Protein AF-A0A8S1N6U1-F1 (afdb_monomer_lite)

InterPro domains:
  IPR018997 PUB domain [PF09409] (113-186)

Organism: Paramecium primaurelia (NCBI:txid5886)

Radius of gyration: 33.46 Å; chains: 1; bounding box: 123×48×66 Å

Structure (mmCIF, N/CA/C/O backbone):
data_AF-A0A8S1N6U1-F1
#
_entry.id   AF-A0A8S1N6U1-F1
#
loop_
_atom_site.group_PDB
_atom_site.id
_atom_site.type_symbol
_atom_site.label_atom_id
_atom_site.label_alt_id
_atom_site.label_comp_id
_atom_site.label_asym_id
_atom_site.label_entity_id
_atom_site.label_seq_id
_atom_site.pdbx_PDB_ins_code
_atom_site.Cartn_x
_atom_site.Cartn_y
_atom_site.Cartn_z
_atom_site.occupancy
_atom_site.B_iso_or_equiv
_atom_site.auth_seq_id
_atom_site.auth_comp_id
_atom_site.auth_asym_id
_atom_site.auth_atom_id
_atom_site.pdbx_PDB_model_num
ATOM 1 N N . MET A 1 1 ? 17.427 30.366 -8.411 1.00 27.38 1 MET A N 1
ATOM 2 C CA . MET A 1 1 ? 17.718 28.925 -8.567 1.00 27.38 1 MET A CA 1
ATOM 3 C C . MET A 1 1 ? 16.537 28.324 -9.314 1.00 27.38 1 MET A C 1
ATOM 5 O O . MET A 1 1 ? 15.525 28.009 -8.702 1.00 27.38 1 MET A O 1
ATOM 9 N N . GLU A 1 2 ? 16.595 28.314 -10.645 1.00 21.33 2 GLU A N 1
ATOM 10 C CA . GLU A 1 2 ? 15.553 27.698 -11.471 1.00 21.33 2 GLU A CA 1
ATOM 11 C C . GLU A 1 2 ? 15.773 26.188 -11.477 1.00 21.33 2 GLU A C 1
ATOM 13 O O . GLU A 1 2 ? 16.762 25.687 -12.010 1.00 21.33 2 GLU A O 1
ATOM 18 N N . ILE A 1 3 ? 14.867 25.456 -10.834 1.00 22.84 3 ILE A N 1
ATOM 19 C CA . ILE A 1 3 ? 14.840 24.000 -10.913 1.00 22.84 3 ILE A CA 1
ATOM 20 C C . ILE A 1 3 ? 14.222 23.655 -12.271 1.00 22.84 3 ILE A C 1
ATOM 22 O O . ILE A 1 3 ? 13.004 23.709 -12.439 1.00 22.84 3 ILE A O 1
ATOM 26 N N . LEU A 1 4 ? 15.068 23.322 -13.248 1.00 22.62 4 LEU A N 1
ATOM 27 C CA . LEU A 1 4 ? 14.654 22.737 -14.523 1.00 22.62 4 LEU A CA 1
ATOM 28 C C . LEU A 1 4 ? 14.046 21.355 -14.255 1.00 22.62 4 LEU A C 1
ATOM 30 O O . LEU A 1 4 ? 14.735 20.339 -14.169 1.00 22.62 4 LEU A O 1
ATOM 34 N N . THR A 1 5 ? 12.731 21.316 -14.083 1.00 29.20 5 THR A N 1
ATOM 35 C CA . THR A 1 5 ? 11.963 20.077 -14.026 1.00 29.20 5 THR A CA 1
ATOM 36 C C . THR A 1 5 ? 11.772 19.568 -15.454 1.00 29.20 5 THR A C 1
ATOM 38 O O . THR A 1 5 ? 10.990 20.103 -16.238 1.00 29.20 5 THR A O 1
ATOM 41 N N . ASN A 1 6 ? 12.523 18.524 -15.817 1.00 30.61 6 ASN A N 1
ATOM 42 C CA . ASN A 1 6 ? 12.311 17.763 -17.051 1.00 30.61 6 ASN A CA 1
ATOM 43 C C . ASN A 1 6 ? 10.948 17.051 -16.978 1.00 30.61 6 ASN A C 1
ATOM 45 O O . ASN A 1 6 ? 10.849 15.910 -16.523 1.00 30.61 6 ASN A O 1
ATOM 49 N N . HIS A 1 7 ? 9.884 17.742 -17.383 1.00 39.56 7 HIS A N 1
ATOM 50 C CA . HIS A 1 7 ? 8.548 17.169 -17.493 1.00 39.56 7 HIS A CA 1
ATOM 51 C C . HIS A 1 7 ? 8.409 16.375 -18.802 1.00 39.56 7 HIS A C 1
ATOM 53 O O . HIS A 1 7 ? 8.876 16.837 -19.844 1.00 39.56 7 HIS A O 1
ATOM 59 N N . PRO A 1 8 ? 7.770 15.189 -18.785 1.00 40.25 8 PRO A N 1
ATOM 60 C CA . PRO A 1 8 ? 7.506 14.434 -20.003 1.00 40.25 8 PRO A CA 1
ATOM 61 C C . PRO A 1 8 ? 6.577 15.239 -20.920 1.00 40.25 8 PRO A C 1
ATOM 63 O O . PRO A 1 8 ? 5.430 15.517 -20.573 1.00 40.25 8 PRO A O 1
ATOM 66 N N . GLU A 1 9 ? 7.073 15.625 -22.096 1.00 44.34 9 GLU A N 1
ATOM 67 C CA . GLU A 1 9 ? 6.246 16.242 -23.131 1.00 44.34 9 GLU A CA 1
ATOM 68 C C . GLU A 1 9 ? 5.360 15.178 -23.787 1.00 44.34 9 GLU A C 1
ATOM 70 O O . GLU A 1 9 ? 5.855 14.279 -24.466 1.00 44.34 9 GLU A O 1
ATOM 75 N N . ILE A 1 10 ? 4.039 15.298 -23.634 1.00 44.81 10 ILE A N 1
ATOM 76 C CA . ILE A 1 10 ? 3.084 14.498 -24.407 1.00 44.81 10 ILE A CA 1
ATOM 77 C C . ILE A 1 10 ? 2.694 15.303 -25.645 1.00 44.81 10 ILE A C 1
ATOM 79 O O . ILE A 1 10 ? 2.087 16.371 -25.549 1.00 44.81 10 ILE A O 1
ATOM 83 N N . LYS A 1 11 ? 3.052 14.782 -26.820 1.00 49.03 11 LYS A N 1
ATOM 84 C CA . LYS A 1 11 ? 2.661 15.334 -28.120 1.00 49.03 11 LYS A CA 1
ATOM 85 C C . LYS A 1 11 ? 1.452 14.564 -28.632 1.00 49.03 11 LYS A C 1
ATOM 87 O O . LYS A 1 11 ? 1.582 13.413 -29.039 1.00 49.03 11 LYS A O 1
ATOM 92 N N . VAL A 1 12 ? 0.277 15.191 -28.609 1.00 49.75 12 VAL A N 1
ATOM 93 C CA . VAL A 1 12 ? -0.938 14.604 -29.189 1.00 49.75 12 VAL A CA 1
ATOM 94 C C . VAL A 1 12 ? -1.102 15.139 -30.606 1.00 49.75 12 VAL A C 1
ATOM 96 O O . VAL A 1 12 ? -1.246 16.346 -30.807 1.00 49.75 12 VAL A O 1
ATOM 99 N N . TYR A 1 13 ? -1.064 14.235 -31.582 1.00 51.34 13 TYR A N 1
ATOM 100 C CA . TYR A 1 13 ? -1.330 14.545 -32.982 1.00 51.34 13 TYR A CA 1
ATOM 101 C C . TYR A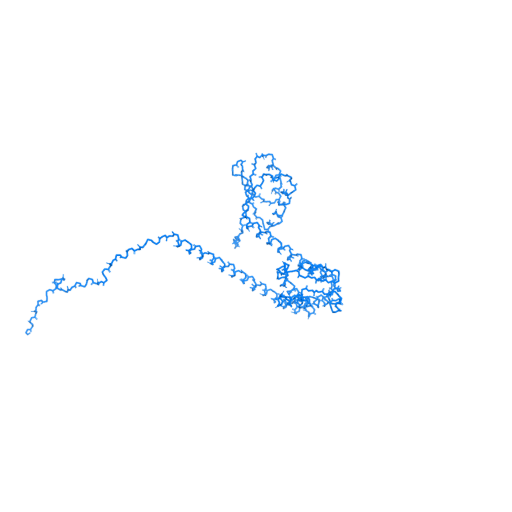 1 13 ? -2.792 14.273 -33.277 1.00 51.34 13 TYR A C 1
ATOM 103 O O . TYR A 1 13 ? -3.276 13.155 -33.108 1.00 51.34 13 TYR A O 1
ATOM 111 N N . LEU A 1 14 ? -3.481 15.303 -33.737 1.00 50.34 14 LEU A N 1
ATOM 112 C CA . LEU A 1 14 ? -4.863 15.212 -34.135 1.00 50.34 14 LEU A CA 1
ATOM 113 C C . LEU A 1 14 ? -4.985 15.488 -35.633 1.00 50.34 14 LEU A C 1
ATOM 115 O O . LEU A 1 14 ? -4.515 16.517 -36.121 1.00 50.34 14 LEU A O 1
ATOM 119 N N . TYR A 1 15 ? -5.621 14.570 -36.354 1.00 46.12 15 TYR A N 1
ATOM 120 C CA . TYR A 1 15 ? -5.935 14.738 -37.768 1.00 46.12 15 TYR A CA 1
ATOM 121 C C . TYR A 1 15 ? -7.370 15.222 -37.900 1.00 46.12 15 TYR A C 1
ATOM 123 O O . TYR A 1 15 ? -8.256 14.681 -37.249 1.00 46.12 15 TYR A O 1
ATOM 131 N N . ASN A 1 16 ? -7.608 16.255 -38.703 1.00 51.06 16 ASN A N 1
ATOM 132 C CA . ASN A 1 16 ? -8.961 16.739 -38.948 1.00 51.06 16 ASN A CA 1
ATOM 133 C C . ASN A 1 16 ? -9.136 17.089 -40.429 1.00 51.06 16 ASN A C 1
ATOM 135 O O . ASN A 1 16 ? -8.297 17.780 -41.005 1.00 51.06 16 ASN A O 1
ATOM 139 N N . SER A 1 17 ? -10.221 16.609 -41.036 1.00 45.62 17 SER A N 1
ATOM 140 C CA . SER A 1 17 ? -10.592 16.874 -42.428 1.00 45.62 17 SER A CA 1
ATOM 141 C C . SER A 1 17 ? -11.496 18.106 -42.597 1.00 45.62 17 SER A C 1
ATOM 143 O O . SER A 1 17 ? -11.668 18.560 -43.729 1.00 45.62 17 SER A O 1
ATOM 145 N N . HIS A 1 18 ? -12.047 18.699 -41.520 1.00 54.00 18 HIS A N 1
ATOM 146 C CA . HIS A 1 18 ? -13.012 19.810 -41.614 1.00 54.00 18 HIS A CA 1
ATOM 147 C C . HIS A 1 18 ? -12.779 20.972 -40.619 1.00 54.00 18 HIS A C 1
ATOM 149 O O . HIS A 1 18 ? -12.694 20.791 -39.402 1.00 54.00 18 HIS A O 1
ATOM 155 N N . SER A 1 19 ? -12.738 22.207 -41.147 1.00 53.00 19 SER A N 1
ATOM 156 C CA . SER A 1 19 ? -12.287 23.423 -40.438 1.00 53.00 19 SER A CA 1
ATOM 157 C C . SER A 1 19 ? -13.243 23.959 -39.360 1.00 53.00 19 SER A C 1
ATOM 159 O O . SER A 1 19 ? -12.781 24.561 -38.390 1.00 53.00 19 SER A O 1
ATO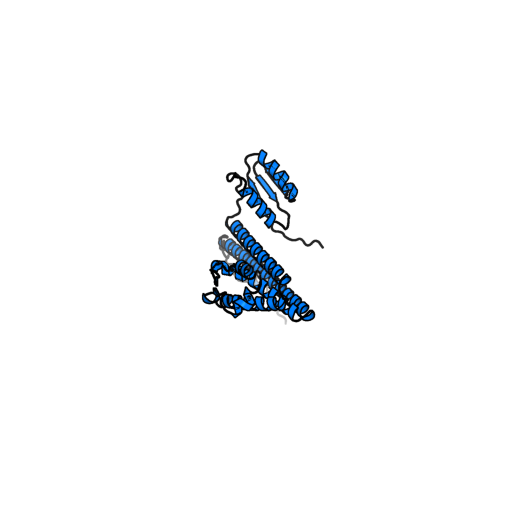M 161 N N . LYS A 1 20 ? -14.559 23.705 -39.458 1.00 55.97 20 LYS A N 1
ATOM 162 C CA . LYS A 1 20 ? -15.562 24.209 -38.492 1.00 55.97 20 LYS A CA 1
ATOM 163 C C . LYS A 1 20 ? -15.381 23.663 -37.067 1.00 55.97 20 LYS A C 1
ATOM 165 O O . LYS A 1 20 ? -15.770 24.321 -36.109 1.00 55.97 20 LYS A O 1
ATOM 170 N N . HIS A 1 21 ? -14.742 22.506 -36.896 1.00 54.44 21 HIS A N 1
ATOM 171 C CA . HIS A 1 21 ? -14.519 21.903 -35.574 1.00 54.44 21 HIS A CA 1
ATOM 172 C C . HIS A 1 21 ? -13.346 22.524 -34.794 1.00 54.44 21 HIS A C 1
ATOM 174 O O . HIS A 1 21 ? -13.257 22.352 -33.579 1.00 54.44 21 HIS A O 1
ATOM 180 N N . ILE A 1 22 ? -12.471 23.285 -35.462 1.00 55.25 22 ILE A N 1
ATOM 181 C CA . ILE A 1 22 ? -11.283 23.898 -34.847 1.00 55.25 22 ILE A CA 1
ATOM 182 C C . ILE A 1 22 ? -11.671 25.070 -33.927 1.00 55.25 22 ILE A C 1
ATOM 184 O O . ILE A 1 22 ? -11.061 25.253 -32.874 1.00 55.25 22 ILE A O 1
ATOM 188 N N . GLN A 1 23 ? -12.723 25.824 -34.264 1.00 55.94 23 GLN A N 1
ATOM 189 C CA . GLN A 1 23 ? -13.171 26.975 -33.467 1.00 55.94 23 GLN A CA 1
ATOM 190 C C . GLN A 1 23 ? -13.754 26.566 -32.103 1.00 55.94 23 GLN A C 1
ATOM 192 O O . GLN A 1 23 ? -13.430 27.186 -31.092 1.00 55.94 23 GLN A O 1
ATOM 197 N N . ASN A 1 24 ? -14.524 25.473 -32.037 1.00 55.47 24 ASN A N 1
ATOM 198 C CA . ASN A 1 24 ? -15.059 24.965 -30.766 1.00 55.47 24 ASN A CA 1
ATOM 199 C C . ASN A 1 24 ? -13.955 24.432 -29.837 1.00 55.47 24 ASN A C 1
ATOM 201 O O . ASN A 1 24 ? -14.035 24.606 -28.623 1.00 55.47 24 ASN A O 1
ATOM 205 N N . LEU A 1 25 ? -12.900 23.833 -30.401 1.00 54.31 25 LEU A N 1
ATOM 206 C CA . LEU A 1 25 ? -11.720 23.414 -29.640 1.00 54.31 25 LEU A CA 1
ATOM 207 C C . LEU A 1 25 ? -10.919 24.613 -29.120 1.00 54.31 25 LEU A C 1
ATOM 209 O O . LEU A 1 25 ? -10.461 24.570 -27.984 1.00 54.31 25 LEU A O 1
ATOM 213 N N . SER A 1 26 ? -10.795 25.692 -29.898 1.00 56.78 26 SER A N 1
ATOM 214 C CA . SER A 1 26 ? -10.093 26.918 -29.485 1.00 56.78 26 SER A CA 1
ATOM 215 C C . SER A 1 26 ? -10.689 27.538 -28.215 1.00 56.78 26 SER A C 1
ATOM 217 O O . SER A 1 26 ? -9.946 27.883 -27.297 1.00 56.78 26 SER A O 1
ATOM 219 N N . ASN A 1 27 ? -12.021 27.623 -28.127 1.00 54.78 27 ASN A N 1
ATOM 220 C CA . ASN A 1 27 ? -12.708 28.171 -26.949 1.00 54.78 27 ASN A CA 1
ATOM 221 C C . ASN A 1 27 ? -12.504 27.301 -25.703 1.00 54.78 27 ASN A C 1
ATOM 223 O O . ASN A 1 27 ? -12.363 27.814 -24.597 1.00 54.78 27 ASN A O 1
ATOM 227 N N . LEU A 1 28 ? -12.444 25.980 -25.881 1.00 53.16 28 LEU A N 1
ATOM 228 C CA . LEU A 1 28 ? -12.188 25.053 -24.783 1.00 53.16 28 LEU A CA 1
ATOM 229 C C . LEU A 1 28 ? -10.723 25.118 -24.324 1.00 53.16 28 LEU A C 1
ATOM 231 O O . LEU A 1 28 ? -10.442 25.116 -23.134 1.00 53.16 28 LEU A O 1
ATOM 235 N N . VAL A 1 29 ? -9.790 25.227 -25.272 1.00 56.19 29 VAL A N 1
ATOM 236 C CA . VAL A 1 29 ? -8.335 25.273 -25.056 1.00 56.19 29 VAL A CA 1
ATOM 237 C C . VAL A 1 29 ? -7.892 26.540 -24.322 1.00 56.19 29 VAL A C 1
ATOM 239 O O . VAL A 1 29 ? -6.978 26.462 -23.493 1.00 56.19 29 VAL A O 1
ATOM 242 N N . GLN A 1 30 ? -8.550 27.681 -24.553 1.00 57.84 30 GLN A N 1
ATOM 243 C CA . GLN A 1 30 ? -8.248 28.926 -23.834 1.00 57.84 30 GLN A CA 1
ATOM 244 C C . GLN A 1 30 ? -8.397 28.789 -22.311 1.00 57.84 30 GLN A C 1
ATOM 246 O O . GLN A 1 30 ? -7.610 29.384 -21.576 1.00 57.84 30 GLN A O 1
ATOM 251 N N . ASN A 1 31 ? -9.302 27.930 -21.833 1.00 52.38 31 ASN A N 1
ATOM 252 C CA . ASN A 1 31 ? -9.495 27.703 -20.400 1.00 52.38 31 ASN A CA 1
ATOM 253 C C . ASN A 1 31 ? -8.371 26.873 -19.748 1.00 52.38 31 ASN A C 1
ATOM 255 O O . ASN A 1 31 ? -8.194 26.947 -18.536 1.00 52.38 31 ASN A O 1
ATOM 259 N N . TYR A 1 32 ? -7.574 26.128 -20.527 1.00 54.84 32 TYR A N 1
ATOM 260 C CA . TYR A 1 32 ? -6.607 25.145 -20.002 1.00 54.84 32 TYR A CA 1
ATOM 261 C C . TYR A 1 32 ? -5.132 25.453 -20.325 1.00 54.84 32 TYR A C 1
ATOM 263 O O . TYR A 1 32 ? -4.265 24.598 -20.147 1.00 54.84 32 TYR A O 1
ATOM 271 N N . LYS A 1 33 ? -4.799 26.667 -20.800 1.00 58.56 33 LYS A N 1
ATOM 272 C CA . LYS A 1 33 ? -3.423 27.060 -21.209 1.00 58.56 33 LYS A CA 1
ATOM 273 C C . LYS A 1 33 ? -2.763 26.073 -22.190 1.00 58.56 33 LYS A C 1
ATOM 275 O O . LYS A 1 33 ? -1.542 25.895 -22.200 1.00 58.56 33 LYS A O 1
ATOM 280 N N . ILE A 1 34 ? -3.564 25.421 -23.023 1.00 57.25 34 ILE A N 1
ATOM 281 C CA . ILE A 1 34 ? -3.084 24.455 -24.006 1.00 57.25 34 ILE A CA 1
ATOM 282 C C . ILE A 1 34 ? -2.519 25.226 -25.208 1.00 57.25 34 ILE A C 1
ATOM 284 O O . ILE A 1 34 ? -3.180 26.110 -25.750 1.00 57.25 34 ILE A O 1
ATOM 288 N N . LYS A 1 35 ? -1.293 24.910 -25.650 1.00 56.91 35 LYS A N 1
ATOM 289 C CA . LYS A 1 35 ? -0.745 25.486 -26.889 1.00 56.91 35 LYS A CA 1
ATOM 290 C C . LYS A 1 35 ? -1.090 24.579 -28.062 1.00 56.91 35 LYS A C 1
ATOM 292 O O . LYS A 1 35 ? -0.653 23.431 -28.110 1.00 56.91 35 LYS A O 1
ATOM 297 N N . ILE A 1 36 ? -1.860 25.106 -29.010 1.00 56.88 36 ILE A N 1
ATOM 298 C CA . ILE A 1 36 ? -2.136 24.440 -30.280 1.00 56.88 36 ILE A CA 1
ATOM 299 C C . ILE A 1 36 ? -1.110 24.911 -31.309 1.00 56.88 36 ILE A C 1
ATOM 301 O O . ILE A 1 36 ? -1.009 26.105 -31.583 1.00 56.88 36 ILE A O 1
ATOM 305 N N . PHE A 1 37 ? -0.382 23.975 -31.910 1.00 56.38 37 PHE A N 1
ATOM 306 C CA . PHE A 1 37 ? 0.456 24.235 -33.074 1.00 56.38 37 PHE A CA 1
ATOM 307 C C . PHE A 1 37 ? -0.199 23.591 -34.293 1.00 56.38 37 PHE A C 1
ATOM 309 O O . PHE A 1 37 ? -0.391 22.378 -34.345 1.00 56.38 37 PHE A O 1
ATOM 316 N N . SER A 1 38 ? -0.564 24.408 -35.276 1.00 50.78 38 SER A N 1
ATOM 317 C CA . SER A 1 38 ? -1.023 23.921 -36.576 1.00 50.78 38 SER A CA 1
ATOM 318 C C . SER A 1 38 ? 0.199 23.703 -37.465 1.00 50.78 38 SER A C 1
ATOM 320 O O . SER A 1 38 ? 0.930 24.651 -37.744 1.00 50.78 38 SER A O 1
ATOM 322 N N . GLN A 1 39 ? 0.446 22.461 -37.883 1.00 47.94 39 GLN A N 1
ATOM 323 C CA . GLN A 1 39 ? 1.460 22.141 -38.890 1.00 47.94 39 GLN A CA 1
ATOM 324 C C . GLN A 1 39 ? 0.729 21.611 -40.124 1.00 47.94 39 GLN A C 1
ATOM 326 O O . GLN A 1 39 ? 0.512 20.410 -40.264 1.00 47.94 39 GLN A O 1
ATOM 331 N N . ASN A 1 40 ? 0.342 22.536 -41.007 1.00 49.00 40 ASN A N 1
ATOM 332 C CA . ASN A 1 40 ? -0.473 22.322 -42.209 1.00 49.00 40 ASN A CA 1
ATOM 333 C C . ASN A 1 40 ? -1.933 21.930 -41.910 1.00 49.00 40 ASN A C 1
ATOM 335 O O . ASN A 1 40 ? -2.232 21.351 -40.870 1.00 49.00 40 ASN A O 1
ATOM 339 N N . HIS A 1 41 ? -2.850 22.246 -42.839 1.00 51.66 41 HIS A N 1
ATOM 340 C CA . HIS A 1 41 ? -4.323 22.155 -42.717 1.00 51.66 41 HIS A CA 1
ATOM 341 C C . HIS A 1 41 ? -4.915 20.802 -42.257 1.00 51.66 41 HIS A C 1
ATOM 343 O O . HIS A 1 41 ? -6.131 20.678 -42.161 1.00 51.66 41 HIS A O 1
ATOM 349 N N . GLN A 1 42 ? -4.092 19.798 -41.963 1.00 53.22 42 GLN A N 1
ATOM 350 C CA . GLN A 1 42 ? -4.501 18.445 -41.600 1.00 53.22 42 GLN A CA 1
ATOM 351 C C . GLN A 1 42 ? -3.948 17.953 -40.255 1.00 53.22 42 GLN A C 1
ATOM 353 O O . GLN A 1 42 ? -4.359 16.878 -39.824 1.00 53.22 42 GLN A O 1
ATOM 358 N N . ARG A 1 43 ? -3.039 18.678 -39.579 1.00 50.22 43 ARG A N 1
ATOM 359 C CA . ARG A 1 43 ? -2.461 18.238 -38.295 1.00 50.22 43 ARG A CA 1
ATOM 360 C C . ARG A 1 43 ? -2.491 19.337 -37.241 1.00 50.22 43 ARG A C 1
ATOM 362 O O . ARG A 1 43 ? -1.840 20.373 -37.369 1.00 50.22 43 ARG A O 1
ATOM 369 N N . ILE A 1 44 ? -3.203 19.057 -36.157 1.00 57.88 44 ILE A N 1
ATOM 370 C CA . ILE A 1 44 ? -3.233 19.872 -34.948 1.00 57.88 44 ILE A CA 1
ATOM 371 C C . ILE A 1 44 ? -2.351 19.169 -33.917 1.00 57.88 44 ILE A C 1
ATOM 373 O O . ILE A 1 44 ? -2.649 18.055 -33.488 1.00 57.88 44 ILE A O 1
ATOM 377 N N . LEU A 1 45 ? -1.248 19.806 -33.538 1.00 53.84 45 LEU A N 1
ATOM 378 C CA . LEU A 1 45 ? -0.415 19.378 -32.424 1.00 53.84 45 LEU A CA 1
ATOM 379 C C . LEU A 1 45 ? -0.907 20.088 -31.166 1.00 53.84 45 LEU A C 1
ATOM 381 O O . LEU A 1 45 ? -0.871 21.316 -31.080 1.00 53.84 45 LEU A O 1
ATOM 385 N N . ILE A 1 46 ? -1.349 19.312 -30.185 1.00 60.75 46 ILE A N 1
ATOM 386 C CA . ILE A 1 46 ? -1.737 19.837 -28.880 1.00 60.75 46 ILE A CA 1
ATOM 387 C C . ILE A 1 46 ? -0.574 19.628 -27.907 1.00 60.75 46 ILE A C 1
ATOM 389 O O . ILE A 1 46 ? -0.208 18.490 -27.614 1.00 60.75 46 ILE A O 1
ATOM 393 N N . GLN A 1 47 ? 0.005 20.728 -27.414 1.00 56.75 47 GLN A N 1
ATOM 394 C CA . GLN A 1 47 ? 1.012 20.723 -26.352 1.00 56.75 47 GLN A CA 1
ATOM 395 C C . GLN A 1 47 ? 0.346 21.107 -25.024 1.00 56.75 47 GLN A C 1
ATOM 397 O O . GLN A 1 47 ? -0.111 22.240 -24.844 1.00 56.75 47 GLN A O 1
ATOM 402 N N . ILE A 1 48 ? 0.317 20.165 -24.082 1.00 56.41 48 ILE A N 1
ATOM 403 C CA . ILE A 1 48 ? -0.203 20.373 -22.725 1.00 56.41 48 ILE A CA 1
ATOM 404 C C . ILE A 1 48 ? 0.990 20.666 -21.807 1.00 56.41 48 ILE A C 1
ATOM 406 O O . ILE A 1 48 ? 1.905 19.853 -21.710 1.00 56.41 48 ILE A O 1
ATOM 410 N N . LYS A 1 49 ? 1.009 21.844 -21.168 1.00 49.72 49 LYS A N 1
ATOM 411 C CA . LYS A 1 49 ? 2.133 22.322 -20.332 1.00 49.72 49 LYS A CA 1
ATOM 412 C C . LYS A 1 49 ? 1.857 22.320 -18.815 1.00 49.72 49 LYS A C 1
ATOM 414 O O . LYS A 1 49 ? 2.677 22.837 -18.066 1.00 49.72 49 LYS A O 1
ATOM 419 N N . SER A 1 50 ? 0.725 21.788 -18.348 1.00 48.22 50 SER A N 1
ATOM 420 C CA . SER A 1 50 ? 0.289 21.884 -16.938 1.00 48.22 50 SER A CA 1
ATOM 421 C C . SER A 1 50 ? 0.450 20.572 -16.162 1.00 48.22 50 SER A C 1
ATOM 423 O O . SER A 1 50 ? 0.204 19.518 -16.727 1.00 48.22 50 SER A O 1
ATOM 425 N N . LEU A 1 51 ? 0.767 20.641 -14.857 1.00 43.25 51 LEU A N 1
ATOM 426 C CA . LEU A 1 51 ? 0.885 19.515 -13.904 1.00 43.25 51 LEU A CA 1
ATOM 427 C C . LEU A 1 51 ? -0.428 18.737 -13.655 1.00 43.25 51 LEU A C 1
ATOM 429 O O . LEU A 1 51 ? -0.401 17.678 -13.033 1.00 43.25 51 LEU A O 1
ATOM 433 N N . THR A 1 52 ? -1.564 19.220 -14.160 1.00 49.12 52 THR A N 1
ATOM 434 C CA . THR A 1 52 ? -2.877 18.547 -14.114 1.00 49.12 52 THR A CA 1
ATOM 435 C C . THR A 1 52 ? -3.148 17.684 -15.346 1.00 49.12 52 THR A C 1
ATOM 437 O O . THR A 1 52 ? -4.304 17.407 -15.661 1.00 49.12 52 THR A O 1
ATOM 440 N N . ILE A 1 53 ? -2.084 17.214 -16.016 1.00 56.16 53 ILE A N 1
ATOM 441 C CA . ILE A 1 53 ? -2.109 16.384 -17.235 1.00 56.16 53 ILE A CA 1
ATOM 442 C C . ILE A 1 53 ? -3.222 15.332 -17.197 1.00 56.16 53 ILE A C 1
ATOM 444 O O . ILE A 1 53 ? -3.867 15.081 -18.202 1.00 56.16 53 ILE A O 1
ATOM 448 N N . TYR A 1 54 ? -3.482 14.728 -16.043 1.00 55.81 54 TYR A N 1
ATOM 449 C CA . TYR A 1 54 ? -4.423 13.625 -15.902 1.00 55.81 54 TYR A CA 1
ATOM 450 C C . TYR A 1 54 ? -5.897 14.033 -15.859 1.00 55.81 54 TYR A C 1
ATOM 452 O O . TYR A 1 54 ? -6.711 13.354 -16.480 1.00 55.81 54 TYR A O 1
ATOM 460 N N . GLN A 1 55 ? -6.248 15.137 -15.187 1.00 53.81 55 GLN A N 1
ATOM 461 C CA . GLN A 1 55 ? -7.608 15.687 -15.264 1.00 53.81 55 GLN A CA 1
ATOM 462 C C . GLN A 1 55 ? -7.876 16.221 -16.669 1.00 53.81 55 GLN A C 1
ATOM 464 O O . GLN A 1 55 ? -8.940 15.964 -17.222 1.00 53.81 55 GLN A O 1
ATOM 469 N N . ASP A 1 56 ? -6.879 16.857 -17.281 1.00 59.81 56 ASP A N 1
ATOM 470 C CA . ASP A 1 56 ? -6.990 17.402 -18.631 1.00 59.81 56 ASP A CA 1
ATOM 471 C C . ASP A 1 56 ? -7.090 16.281 -19.682 1.00 59.81 56 ASP A C 1
ATOM 473 O O . ASP A 1 56 ? -7.970 16.322 -20.537 1.00 59.81 56 ASP A O 1
ATOM 477 N N . ILE A 1 57 ? -6.281 15.215 -19.582 1.00 65.06 57 ILE A N 1
ATOM 478 C CA . ILE A 1 57 ? -6.396 14.014 -20.429 1.00 65.06 57 ILE A CA 1
ATOM 479 C C . ILE A 1 57 ? -7.739 13.320 -20.205 1.00 65.06 57 ILE A C 1
ATOM 481 O O . ILE A 1 57 ? -8.374 12.923 -21.177 1.00 65.06 57 ILE A O 1
ATOM 485 N N . PHE A 1 58 ? -8.197 13.176 -18.959 1.00 63.38 58 PHE A N 1
ATOM 486 C CA . PHE A 1 58 ? -9.491 12.559 -18.670 1.00 63.38 58 PHE A CA 1
ATOM 487 C C . PHE A 1 58 ? -10.643 13.373 -19.267 1.00 63.38 58 PHE A C 1
ATOM 489 O O . PHE A 1 58 ? -11.497 12.803 -19.940 1.00 63.38 58 PHE A O 1
ATOM 496 N N . ILE A 1 59 ? -10.640 14.698 -19.102 1.00 64.19 59 ILE A N 1
ATOM 497 C CA . ILE A 1 59 ? -11.618 15.608 -19.711 1.00 64.19 59 ILE A CA 1
ATOM 498 C C . ILE A 1 59 ? -11.564 15.499 -21.240 1.00 64.19 59 ILE A C 1
ATOM 500 O O . ILE A 1 59 ? -12.607 15.334 -21.870 1.00 64.19 59 ILE A O 1
ATOM 504 N N . ILE A 1 60 ? -10.372 15.497 -21.843 1.00 67.25 60 ILE A N 1
ATOM 505 C CA . ILE A 1 60 ? -10.193 15.315 -23.291 1.00 67.25 60 ILE A CA 1
ATOM 506 C C . ILE A 1 60 ? -10.759 13.960 -23.746 1.00 67.25 60 ILE A C 1
ATOM 508 O O . ILE A 1 60 ? -11.511 13.912 -24.717 1.00 67.25 60 ILE A O 1
ATOM 512 N N . LEU A 1 61 ? -10.478 12.867 -23.031 1.00 64.31 61 LEU A N 1
ATOM 513 C CA . LEU A 1 61 ? -11.004 11.532 -23.339 1.00 64.31 61 LEU A CA 1
ATOM 514 C C . LEU A 1 61 ? -12.532 11.461 -23.192 1.00 64.31 61 LEU A C 1
ATOM 516 O O . LEU A 1 61 ? -13.196 10.866 -24.040 1.00 64.31 61 LEU A O 1
ATOM 520 N N . GLN A 1 62 ? -13.110 12.096 -22.168 1.00 64.75 62 GLN A N 1
ATOM 521 C CA . GLN A 1 62 ? -14.565 12.184 -21.991 1.00 64.75 62 GLN A CA 1
ATOM 522 C C . GLN A 1 62 ? -15.222 13.008 -23.107 1.00 64.75 62 GLN A C 1
ATOM 524 O O . GLN A 1 62 ? -16.268 12.619 -23.624 1.00 64.75 62 GLN A O 1
ATOM 529 N N . ILE A 1 63 ? -14.598 14.109 -23.533 1.00 63.41 63 ILE A N 1
ATOM 530 C CA . ILE A 1 63 ? -15.070 14.942 -24.650 1.00 63.41 63 ILE A CA 1
ATOM 531 C C . ILE A 1 63 ? -15.018 14.173 -25.974 1.00 63.41 63 ILE A C 1
ATOM 533 O O . ILE A 1 63 ? -15.958 14.268 -26.768 1.00 63.41 63 ILE A O 1
ATOM 537 N N . ILE A 1 64 ? -13.958 13.393 -26.206 1.00 60.88 64 ILE A N 1
ATOM 538 C CA . ILE A 1 64 ? -13.836 12.520 -27.381 1.00 60.88 64 ILE A CA 1
ATOM 539 C C . ILE A 1 64 ? -14.935 11.451 -27.355 1.00 60.88 64 ILE A C 1
ATOM 541 O O . ILE A 1 64 ? -15.614 11.263 -28.357 1.00 60.88 64 ILE A O 1
ATOM 545 N N . LYS A 1 65 ? -15.182 10.813 -26.203 1.00 59.38 65 LYS A N 1
ATOM 546 C CA . LYS A 1 65 ? -16.201 9.760 -26.048 1.00 59.38 65 LYS A CA 1
ATOM 547 C C . LYS A 1 65 ? -17.640 10.274 -26.210 1.00 59.38 65 LYS A C 1
ATOM 549 O O . LYS A 1 65 ? -18.504 9.539 -26.681 1.00 59.38 65 LYS A O 1
ATOM 554 N N . LYS A 1 66 ? -17.916 11.521 -25.804 1.00 61.12 66 LYS A N 1
ATOM 555 C CA . LYS A 1 66 ? -19.260 12.133 -25.839 1.00 61.12 66 LYS A CA 1
ATOM 556 C C . LYS A 1 66 ? -19.626 12.694 -27.219 1.00 61.12 66 LYS A C 1
ATOM 558 O O . LYS A 1 66 ? -20.806 12.765 -27.560 1.00 61.12 66 LYS A O 1
ATOM 563 N N . ASN A 1 67 ? -18.635 13.070 -28.025 1.00 54.19 67 ASN A N 1
ATOM 564 C CA . ASN A 1 67 ? -18.849 13.437 -29.420 1.00 54.19 67 ASN A CA 1
ATOM 565 C C . ASN A 1 67 ? -18.956 12.156 -30.261 1.00 54.19 67 ASN A C 1
ATOM 567 O O . ASN A 1 67 ? -17.965 11.464 -30.444 1.00 54.19 67 ASN A O 1
ATOM 571 N N . LYS A 1 68 ? -20.140 11.858 -30.819 1.00 49.41 68 LYS A N 1
ATOM 572 C CA . LYS A 1 68 ? -20.444 10.690 -31.688 1.00 49.41 68 LYS A CA 1
ATOM 573 C C . LYS A 1 68 ? -19.577 10.556 -32.964 1.00 49.41 68 LYS A C 1
ATOM 575 O O . LYS A 1 68 ? -19.865 9.728 -33.822 1.00 49.41 68 LYS A O 1
ATOM 580 N N . TYR A 1 69 ? -18.520 11.347 -33.109 1.00 52.56 69 TYR A N 1
ATOM 581 C CA . TYR A 1 69 ? -17.624 11.385 -34.259 1.00 52.56 69 TYR A CA 1
ATOM 582 C C . TYR A 1 69 ? -16.384 10.520 -33.994 1.00 52.56 69 TYR A C 1
ATOM 584 O O . TYR A 1 69 ? -15.268 11.024 -33.869 1.00 52.56 69 TYR A O 1
ATOM 592 N N . ASN A 1 70 ? -16.596 9.204 -33.907 1.00 45.56 70 ASN A N 1
ATOM 593 C CA . ASN A 1 70 ? -15.535 8.201 -33.732 1.00 45.56 70 ASN A CA 1
ATOM 594 C C . ASN A 1 70 ? -14.568 8.102 -34.933 1.00 45.56 70 ASN A C 1
ATOM 596 O O . ASN A 1 70 ? -13.525 7.467 -34.824 1.00 45.56 70 ASN A O 1
ATOM 600 N N . GLU A 1 71 ? -14.886 8.726 -36.069 1.00 45.81 71 GLU A N 1
ATOM 601 C CA . GLU A 1 71 ? -14.187 8.478 -37.337 1.00 45.81 71 GLU A CA 1
ATOM 602 C C . GLU A 1 71 ? -12.921 9.334 -37.557 1.00 45.81 71 GLU A C 1
ATOM 604 O O . GLU A 1 71 ? -12.071 8.959 -38.359 1.00 45.81 71 GLU A O 1
ATOM 609 N N . ILE A 1 72 ? -12.751 10.477 -36.873 1.00 46.31 72 ILE A N 1
ATOM 610 C CA . ILE A 1 72 ? -11.787 11.505 -37.337 1.00 46.31 72 ILE A CA 1
ATOM 611 C C . ILE A 1 72 ? -10.520 11.620 -36.469 1.00 46.31 72 ILE A C 1
ATOM 613 O O . ILE A 1 72 ? -9.463 11.997 -36.972 1.00 46.31 72 ILE A O 1
ATOM 617 N N . TRP A 1 73 ? -10.539 11.214 -35.199 1.00 45.62 73 TRP A N 1
ATOM 618 C CA . TRP A 1 73 ? -9.385 11.414 -34.311 1.00 45.62 73 TRP A CA 1
ATOM 619 C C . TRP A 1 73 ? -8.559 10.133 -34.137 1.00 45.62 73 TRP A C 1
ATOM 621 O O . TRP A 1 73 ? -8.669 9.431 -33.133 1.00 45.62 73 TRP A O 1
ATOM 631 N N . LYS A 1 74 ? -7.669 9.837 -35.094 1.00 47.78 74 LYS A N 1
ATOM 632 C CA . LYS A 1 74 ? -6.596 8.847 -34.886 1.00 47.78 74 LYS A CA 1
ATOM 633 C C . LYS A 1 74 ? -5.508 9.440 -33.985 1.00 47.78 74 LYS A C 1
ATOM 635 O O . LYS A 1 74 ? -4.493 9.941 -34.463 1.00 47.78 74 LYS A O 1
ATOM 640 N N . ILE A 1 75 ? -5.721 9.381 -32.672 1.00 51.12 75 ILE A N 1
ATOM 641 C CA . ILE A 1 75 ? -4.636 9.530 -31.697 1.00 51.12 75 ILE A CA 1
ATOM 642 C C . ILE A 1 75 ? -3.851 8.218 -31.723 1.00 51.12 75 ILE A C 1
ATOM 644 O O . ILE A 1 75 ? -4.221 7.246 -31.068 1.00 51.12 75 ILE A O 1
ATOM 648 N N . THR A 1 76 ? -2.776 8.165 -32.507 1.00 49.44 76 THR A N 1
ATOM 649 C CA . THR A 1 76 ? -1.864 7.015 -32.507 1.00 49.44 76 THR A CA 1
ATOM 650 C C . THR A 1 76 ? -0.944 7.102 -31.290 1.00 49.44 76 THR A C 1
ATOM 652 O O . THR A 1 76 ? 0.244 7.392 -31.409 1.00 49.44 76 THR A O 1
ATOM 655 N N . LEU A 1 77 ? -1.487 6.868 -30.095 1.00 54.62 77 LEU A N 1
ATOM 656 C CA . LEU A 1 77 ? -0.653 6.392 -28.996 1.00 54.62 77 LEU A CA 1
ATOM 657 C C . LEU A 1 77 ? -0.232 4.970 -29.365 1.00 54.62 77 LEU A C 1
ATOM 659 O O . LEU A 1 77 ? -1.070 4.163 -29.775 1.00 54.62 77 LEU A O 1
ATOM 663 N N . LYS A 1 78 ? 1.061 4.646 -29.251 1.00 65.75 78 LYS A N 1
ATOM 664 C CA . LYS A 1 78 ? 1.480 3.241 -29.337 1.00 65.75 78 LYS A CA 1
ATOM 665 C C . LYS A 1 78 ? 0.639 2.481 -28.310 1.00 65.75 78 LYS A C 1
ATOM 667 O O . LYS A 1 78 ? 0.586 2.912 -27.161 1.00 65.75 78 LYS A O 1
ATOM 672 N N . ALA A 1 79 ? -0.022 1.392 -28.708 1.00 67.56 79 ALA A N 1
ATOM 673 C CA . ALA A 1 79 ? -0.949 0.654 -27.839 1.00 67.56 79 ALA A CA 1
ATOM 674 C C . ALA A 1 79 ? -0.355 0.381 -26.439 1.00 67.56 79 ALA A C 1
ATOM 676 O O . ALA A 1 79 ? -1.032 0.551 -25.429 1.00 67.56 79 ALA A O 1
ATOM 677 N N . ASN A 1 80 ? 0.951 0.099 -26.375 1.00 67.12 80 ASN A N 1
ATOM 678 C CA . ASN A 1 80 ? 1.692 -0.122 -25.131 1.00 67.12 80 ASN A CA 1
ATOM 679 C C . ASN A 1 80 ? 1.777 1.119 -24.219 1.00 67.12 80 ASN A C 1
ATOM 681 O O . ASN A 1 80 ? 1.715 0.989 -22.999 1.00 67.12 80 ASN A O 1
ATOM 685 N N . GLU A 1 81 ? 1.915 2.325 -24.776 1.00 73.44 81 GLU A N 1
ATOM 686 C CA . GLU A 1 81 ? 1.945 3.562 -23.983 1.00 73.44 81 GLU A CA 1
ATOM 687 C C . GLU A 1 81 ? 0.562 3.920 -23.445 1.00 73.44 81 GLU A C 1
ATOM 689 O O . GLU A 1 81 ? 0.450 4.367 -22.306 1.00 73.44 81 GLU A O 1
ATOM 694 N N . PHE A 1 82 ? -0.494 3.669 -24.224 1.00 74.00 82 PHE A N 1
ATOM 695 C CA . PHE A 1 82 ? -1.865 3.885 -23.771 1.00 74.00 82 PHE A CA 1
ATOM 696 C C . PHE A 1 82 ? -2.212 2.987 -22.578 1.00 74.00 82 PHE A C 1
ATOM 698 O O . PHE A 1 82 ? -2.664 3.490 -21.550 1.00 74.00 82 PHE A O 1
ATOM 705 N N . VAL A 1 83 ? -1.916 1.684 -22.672 1.00 74.62 83 VAL A N 1
ATOM 706 C CA . VAL A 1 83 ? -2.126 0.730 -21.568 1.00 74.62 83 VAL A CA 1
ATOM 707 C C . VAL A 1 83 ? -1.342 1.153 -20.323 1.00 74.62 83 VAL A C 1
ATOM 709 O O . VAL A 1 83 ? -1.901 1.196 -19.228 1.00 74.62 83 VAL A O 1
ATOM 712 N N . ARG A 1 84 ? -0.075 1.562 -20.481 1.00 78.44 84 ARG A N 1
ATOM 713 C CA . ARG A 1 84 ? 0.751 2.051 -19.367 1.00 78.44 84 ARG A CA 1
ATOM 714 C C . ARG A 1 84 ? 0.154 3.292 -18.696 1.00 78.44 84 ARG A C 1
ATOM 716 O O . ARG A 1 84 ? 0.135 3.373 -17.470 1.00 78.44 84 ARG A O 1
ATOM 723 N N . ILE A 1 85 ? -0.324 4.263 -19.476 1.00 78.06 85 ILE A N 1
ATOM 724 C CA . ILE A 1 85 ? -0.948 5.483 -18.940 1.00 78.06 85 ILE A CA 1
ATOM 725 C C . ILE A 1 85 ? -2.241 5.141 -18.193 1.00 78.06 85 ILE A C 1
ATOM 727 O O . ILE A 1 85 ? -2.468 5.674 -17.109 1.00 78.06 85 ILE A O 1
ATOM 731 N N . GLN A 1 86 ? -3.061 4.231 -18.726 1.00 77.94 86 GLN A N 1
ATOM 732 C CA . GLN A 1 86 ? -4.273 3.774 -18.045 1.00 77.94 86 GLN A CA 1
ATOM 733 C C . GLN A 1 86 ? -3.961 3.100 -16.704 1.00 77.94 86 GLN A C 1
ATOM 735 O O . GLN A 1 86 ? -4.596 3.429 -15.706 1.00 77.94 86 GLN A O 1
ATOM 740 N N . GLN A 1 87 ? -2.948 2.232 -16.649 1.00 80.81 87 GLN A N 1
ATOM 741 C CA . GLN A 1 87 ? -2.516 1.590 -15.402 1.00 80.81 87 GLN A CA 1
ATOM 742 C C . GLN A 1 87 ? -2.030 2.612 -14.363 1.00 80.81 87 GLN A C 1
ATOM 744 O O . GLN A 1 87 ? -2.436 2.554 -13.205 1.00 80.81 87 GLN A O 1
ATOM 749 N N . LEU A 1 88 ? -1.219 3.597 -14.772 1.00 80.69 88 LEU A N 1
ATOM 750 C CA . LEU A 1 88 ? -0.757 4.668 -13.878 1.00 80.69 88 LEU A CA 1
ATOM 751 C C . LEU A 1 88 ? -1.911 5.527 -13.345 1.00 80.69 88 LEU A C 1
ATOM 753 O O . LEU A 1 88 ? -1.907 5.913 -12.177 1.00 80.69 88 LEU A O 1
ATOM 757 N N . LEU A 1 89 ? -2.904 5.813 -14.189 1.00 79.12 89 LEU A N 1
ATOM 758 C CA . LEU A 1 89 ? -4.106 6.545 -13.798 1.00 79.12 89 LEU A CA 1
ATOM 759 C C . LEU A 1 89 ? -4.933 5.773 -12.771 1.00 79.12 89 LEU A C 1
ATOM 761 O O . LEU A 1 89 ? -5.308 6.344 -11.750 1.00 79.12 89 LEU A O 1
ATOM 765 N N . ILE A 1 90 ? -5.185 4.486 -13.020 1.00 79.81 90 ILE A N 1
ATOM 766 C CA . ILE A 1 90 ? -5.926 3.612 -12.101 1.00 79.81 90 ILE A CA 1
ATOM 767 C C . ILE A 1 90 ? -5.220 3.560 -10.742 1.00 79.81 90 ILE A C 1
ATOM 769 O O . ILE A 1 90 ? -5.855 3.804 -9.714 1.00 79.81 90 ILE A O 1
ATOM 773 N N . LYS A 1 91 ? -3.896 3.359 -10.744 1.00 79.25 91 LYS A N 1
ATOM 774 C CA . LYS A 1 91 ? -3.054 3.381 -9.540 1.00 79.25 91 LYS A CA 1
ATOM 775 C C . LYS A 1 91 ? -3.185 4.689 -8.759 1.00 79.25 91 LYS A C 1
ATOM 777 O O . LYS A 1 91 ? -3.388 4.684 -7.546 1.00 79.25 91 LYS A O 1
ATOM 782 N N . MET A 1 92 ? -3.095 5.827 -9.449 1.00 80.31 92 MET A N 1
ATOM 783 C CA . MET A 1 92 ? -3.182 7.144 -8.814 1.00 80.31 92 MET A CA 1
ATOM 784 C C . MET A 1 92 ? -4.572 7.406 -8.220 1.00 80.31 92 MET A C 1
ATOM 786 O O . MET A 1 92 ? -4.675 7.910 -7.103 1.00 80.31 92 MET A O 1
ATOM 790 N N . ILE A 1 93 ? -5.638 7.049 -8.943 1.00 80.69 93 ILE A N 1
ATOM 791 C CA . ILE A 1 93 ? -7.021 7.218 -8.481 1.00 80.69 93 ILE A CA 1
ATOM 792 C C . ILE A 1 93 ? -7.279 6.351 -7.246 1.00 80.69 93 ILE A C 1
ATOM 794 O O . ILE A 1 93 ? -7.773 6.869 -6.247 1.00 80.69 93 ILE A O 1
ATOM 798 N N . SER A 1 94 ? -6.892 5.071 -7.280 1.00 83.31 94 SER A N 1
ATOM 799 C CA . SER A 1 94 ? -7.061 4.166 -6.137 1.00 83.31 94 SER A CA 1
ATOM 800 C C . SER A 1 94 ? -6.293 4.653 -4.908 1.00 83.31 94 SER A C 1
ATOM 802 O O . SER A 1 94 ? -6.872 4.724 -3.826 1.00 83.31 94 SER A O 1
ATOM 804 N N . SER A 1 95 ? -5.032 5.070 -5.072 1.00 87.81 95 SER A N 1
ATOM 805 C CA . SER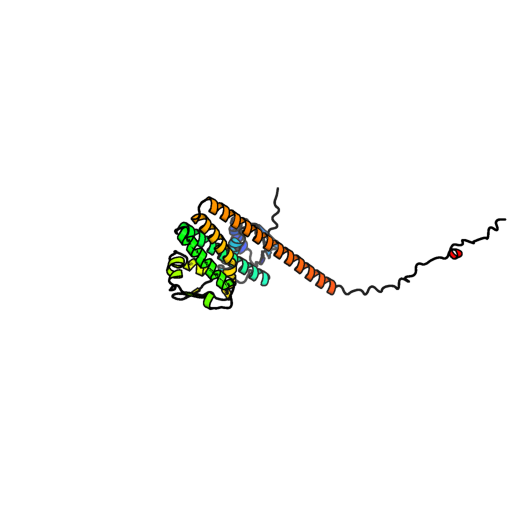 A 1 95 ? -4.234 5.597 -3.960 1.00 87.81 95 SER A CA 1
ATOM 806 C C . SER A 1 95 ? -4.848 6.860 -3.348 1.00 87.81 95 SER A C 1
ATOM 808 O O . SER A 1 95 ? -4.900 6.998 -2.125 1.00 87.81 95 SER A O 1
ATOM 810 N N . ASN A 1 96 ? -5.361 7.769 -4.181 1.00 87.69 96 ASN A N 1
ATOM 811 C CA . ASN A 1 96 ? -6.015 8.986 -3.702 1.00 87.69 96 ASN A CA 1
ATOM 812 C C . ASN A 1 96 ? -7.336 8.687 -2.985 1.00 87.69 96 ASN A C 1
ATOM 814 O O . ASN A 1 96 ? -7.609 9.296 -1.952 1.00 87.69 96 ASN A O 1
ATOM 818 N N . GLN A 1 97 ? -8.128 7.734 -3.486 1.00 92.75 97 GLN A N 1
ATOM 819 C CA . GLN A 1 97 ? -9.372 7.320 -2.839 1.00 92.75 97 GLN A CA 1
ATOM 820 C C . GLN A 1 97 ? -9.100 6.747 -1.442 1.00 92.75 97 GLN A C 1
ATOM 822 O O . GLN A 1 97 ? -9.696 7.216 -0.474 1.00 92.75 97 GLN A O 1
ATOM 827 N N . THR A 1 98 ? -8.148 5.816 -1.318 1.00 95.25 98 THR A N 1
ATOM 828 C CA . THR A 1 98 ? -7.744 5.229 -0.030 1.00 95.25 98 THR A CA 1
ATOM 829 C C . THR A 1 98 ? -7.294 6.304 0.960 1.00 95.25 98 THR A C 1
ATOM 831 O O . THR A 1 98 ? -7.751 6.317 2.099 1.00 95.25 98 THR A O 1
ATOM 834 N N . LYS A 1 99 ? -6.454 7.258 0.530 1.00 95.12 99 LYS A N 1
ATOM 835 C CA . LYS A 1 99 ? -6.018 8.377 1.387 1.00 95.12 99 LYS A CA 1
ATOM 836 C C . LYS A 1 99 ? -7.185 9.237 1.854 1.00 95.12 99 LYS A C 1
ATOM 838 O O . LYS A 1 99 ? -7.289 9.519 3.041 1.00 95.12 99 LYS A O 1
ATOM 843 N N . SER A 1 100 ? -8.080 9.608 0.939 1.00 95.81 100 SER A N 1
ATOM 844 C CA . SER A 1 100 ? -9.242 10.426 1.289 1.00 95.81 100 SER A CA 1
ATOM 845 C C . SER A 1 100 ? -10.161 9.724 2.294 1.00 95.81 100 SER A C 1
ATOM 847 O O . SER A 1 100 ? -10.613 10.360 3.239 1.00 95.81 100 SER A O 1
ATOM 849 N N . LEU A 1 101 ? -10.374 8.409 2.156 1.00 97.06 101 LEU A N 1
ATOM 850 C CA . LEU A 1 101 ? -11.148 7.619 3.116 1.00 97.06 101 LEU A CA 1
ATOM 851 C C . LEU A 1 101 ? -10.465 7.572 4.483 1.00 97.06 101 LEU A C 1
ATOM 853 O O . LEU A 1 101 ? -11.117 7.825 5.489 1.00 97.06 101 LEU A O 1
ATOM 857 N N . LEU A 1 102 ? -9.154 7.324 4.530 1.00 97.12 102 LEU A N 1
ATOM 858 C CA . LEU A 1 102 ? -8.399 7.333 5.787 1.00 97.12 102 LEU A CA 1
ATOM 859 C C . LEU A 1 102 ? -8.495 8.680 6.510 1.00 97.12 102 LEU A C 1
ATOM 861 O O . LEU A 1 102 ? -8.694 8.697 7.719 1.00 97.12 102 LEU A O 1
ATOM 865 N N . GLU A 1 103 ? -8.400 9.798 5.787 1.00 96.56 103 GLU A N 1
ATOM 866 C CA . GLU A 1 103 ? -8.555 11.139 6.366 1.00 96.56 103 GLU A CA 1
ATOM 867 C C . GLU A 1 103 ? -9.966 11.388 6.912 1.00 96.56 103 GLU A C 1
ATOM 869 O O . GLU A 1 103 ? -10.126 12.075 7.923 1.00 96.56 103 GLU A O 1
ATOM 874 N N . VAL A 1 104 ? -11.001 10.868 6.245 1.00 97.31 104 VAL A N 1
ATOM 875 C CA . VAL A 1 104 ? -12.389 11.000 6.707 1.00 97.31 104 VAL A CA 1
ATOM 876 C C . VAL A 1 104 ? -12.627 10.136 7.943 1.00 97.31 104 VAL A C 1
ATOM 878 O O . VAL A 1 104 ? -13.217 10.629 8.903 1.00 97.31 104 VAL A O 1
ATOM 881 N N . ILE A 1 105 ? -12.150 8.891 7.958 1.00 97.00 105 ILE A N 1
ATOM 882 C CA . ILE A 1 105 ? -12.267 7.998 9.119 1.00 97.00 105 ILE A CA 1
ATOM 883 C C . ILE A 1 105 ? -11.527 8.608 10.314 1.00 97.00 105 ILE A C 1
ATOM 885 O O . ILE A 1 105 ? -12.104 8.758 11.386 1.00 97.00 105 ILE A O 1
ATOM 889 N N . GLU A 1 106 ? -10.288 9.057 10.108 1.00 96.75 106 GLU A N 1
ATOM 890 C CA . GLU A 1 106 ? -9.457 9.653 11.157 1.00 96.75 106 GLU A CA 1
ATOM 891 C C . GLU A 1 106 ? -10.108 10.873 11.830 1.00 96.75 106 GLU A C 1
ATOM 893 O O . GLU A 1 106 ? -9.902 11.109 13.017 1.00 96.75 106 GLU A O 1
ATOM 898 N N . LYS A 1 107 ? -10.885 11.669 11.085 1.00 96.75 107 LYS A N 1
ATOM 899 C CA . LYS A 1 107 ? -11.564 12.862 11.617 1.00 96.75 107 LYS A CA 1
ATOM 900 C C . LYS A 1 107 ? -12.846 12.553 12.387 1.00 96.75 107 LYS A C 1
ATOM 902 O O . LYS A 1 107 ? -13.266 13.385 13.186 1.00 96.75 107 LYS A O 1
ATOM 907 N N . ASN A 1 108 ? -13.496 11.430 12.095 1.00 95.81 108 ASN A N 1
ATOM 908 C CA . ASN A 1 108 ? -14.838 11.124 12.595 1.00 95.81 108 ASN A CA 1
ATOM 909 C C . ASN A 1 108 ? -14.853 10.092 13.726 1.00 95.81 108 ASN A C 1
ATOM 911 O O . ASN A 1 108 ? -15.900 9.896 14.342 1.00 95.81 108 ASN A O 1
ATOM 915 N N . GLU A 1 109 ? -13.729 9.432 13.981 1.00 96.56 109 GLU A N 1
ATOM 916 C CA . GLU A 1 109 ? -13.637 8.296 14.892 1.00 96.56 109 GLU A CA 1
ATOM 917 C C . GLU A 1 109 ? -12.697 8.591 16.061 1.00 96.56 109 GLU A C 1
ATOM 919 O O . GLU A 1 109 ? -11.834 9.470 15.993 1.00 96.56 109 GLU A O 1
ATOM 924 N N . ASP A 1 110 ? -12.868 7.847 17.153 1.00 97.44 110 ASP A N 1
ATOM 925 C CA . ASP A 1 110 ? -11.968 7.938 18.300 1.00 97.44 110 ASP A CA 1
ATOM 926 C C . ASP A 1 110 ? -10.529 7.551 17.890 1.00 97.44 110 ASP A C 1
ATOM 928 O O . ASP A 1 110 ? -10.343 6.507 17.254 1.00 97.44 110 ASP A O 1
ATOM 932 N N . PRO A 1 111 ? -9.494 8.340 18.252 1.00 96.88 111 PRO A N 1
ATOM 933 C CA . PRO A 1 111 ? -8.118 8.062 17.845 1.00 96.88 111 PRO A CA 1
ATOM 934 C C . PRO A 1 111 ? -7.613 6.679 18.267 1.00 96.88 111 PRO A C 1
ATOM 936 O O . PRO A 1 111 ? -6.866 6.054 17.513 1.00 96.88 111 PRO A O 1
ATOM 939 N N . SER A 1 112 ? -8.025 6.196 19.445 1.00 97.94 112 SER A N 1
ATOM 940 C CA . SER A 1 112 ? -7.625 4.881 19.951 1.00 97.94 112 SER A CA 1
ATOM 941 C C . SER A 1 112 ? -8.289 3.773 19.146 1.00 97.94 112 SER A C 1
ATOM 943 O O . SER A 1 112 ? -7.602 2.894 18.627 1.00 97.94 112 SER A O 1
ATOM 945 N N . ALA A 1 113 ? -9.609 3.865 18.943 1.00 97.75 113 ALA A N 1
ATOM 946 C CA . ALA A 1 113 ? -10.347 2.915 18.113 1.00 97.75 113 ALA A CA 1
ATOM 947 C C . ALA A 1 113 ? -9.800 2.861 16.675 1.00 97.75 113 ALA A C 1
ATOM 949 O O . ALA A 1 113 ? -9.600 1.775 16.127 1.00 97.75 113 ALA A O 1
ATOM 950 N N . PHE A 1 114 ? -9.499 4.020 16.081 1.00 98.06 114 PHE A N 1
ATOM 951 C CA . PHE A 1 114 ? -8.939 4.116 14.735 1.00 98.06 114 PHE A CA 1
ATOM 952 C C . PHE A 1 114 ? -7.551 3.473 14.624 1.00 98.06 114 PHE A C 1
ATOM 954 O O . PHE A 1 114 ? -7.321 2.674 13.711 1.00 98.06 114 PHE A O 1
ATOM 961 N N . ALA A 1 115 ? -6.643 3.762 15.563 1.00 98.25 115 ALA A N 1
ATOM 962 C CA . ALA A 1 115 ? -5.327 3.126 15.611 1.00 98.25 115 ALA A CA 1
ATOM 963 C C . ALA A 1 115 ? -5.453 1.601 15.771 1.00 98.25 115 ALA A C 1
ATOM 965 O O . ALA A 1 115 ? -4.845 0.841 15.014 1.00 98.25 115 ALA A O 1
ATOM 966 N N . ASP A 1 116 ? -6.321 1.152 16.681 1.00 98.12 116 ASP A N 1
ATOM 967 C CA . ASP A 1 116 ? -6.576 -0.263 16.942 1.00 98.12 116 ASP A CA 1
ATOM 968 C C . ASP A 1 116 ? -7.124 -1.018 15.725 1.00 98.12 116 ASP A C 1
ATOM 970 O O . ASP A 1 116 ? -6.803 -2.201 15.538 1.00 98.12 116 ASP A O 1
ATOM 974 N N . ALA A 1 117 ? -7.970 -0.368 14.926 1.00 98.38 117 ALA A N 1
ATOM 975 C CA . ALA A 1 117 ? -8.539 -0.929 13.709 1.00 98.38 117 ALA A CA 1
ATOM 976 C C . ALA A 1 117 ? -7.511 -0.998 12.579 1.00 98.38 117 ALA A C 1
ATOM 978 O O . ALA A 1 117 ? -7.383 -2.043 11.938 1.00 98.38 117 ALA A O 1
ATOM 979 N N . LEU A 1 118 ? -6.736 0.072 12.367 1.00 98.31 118 LEU A N 1
ATOM 980 C CA . LEU A 1 118 ? -5.663 0.078 11.372 1.00 98.31 118 LEU A CA 1
ATOM 981 C C . LEU A 1 118 ? -4.578 -0.947 11.699 1.00 98.31 118 LEU A C 1
ATOM 983 O O . LEU A 1 118 ? -4.100 -1.622 10.791 1.00 98.31 118 LEU A O 1
ATOM 987 N N . GLY A 1 119 ? -4.243 -1.139 12.975 1.00 98.19 119 GLY A N 1
ATOM 988 C CA . GLY A 1 119 ? -3.301 -2.176 13.387 1.00 98.19 119 GLY A CA 1
ATOM 989 C C . GLY A 1 119 ? -3.816 -3.593 13.136 1.00 98.19 119 GLY A C 1
ATOM 990 O O . GLY A 1 119 ? -3.039 -4.491 12.805 1.00 98.19 119 GLY A O 1
ATOM 991 N N . LEU A 1 120 ? -5.129 -3.816 13.248 1.00 98.31 120 LEU A N 1
ATOM 992 C CA . LEU A 1 120 ? -5.745 -5.092 12.881 1.00 98.31 120 LEU A CA 1
ATOM 993 C C . LEU A 1 120 ? -5.754 -5.289 11.359 1.00 98.31 120 LEU A C 1
ATOM 995 O O . LEU A 1 120 ? -5.396 -6.367 10.886 1.00 98.31 120 LEU A O 1
ATOM 999 N N . LEU A 1 121 ? -6.088 -4.243 10.601 1.00 98.44 121 LEU A N 1
ATOM 1000 C CA . LEU A 1 121 ? -6.058 -4.253 9.141 1.00 98.44 121 LEU A CA 1
ATOM 1001 C C . LEU A 1 121 ? -4.642 -4.499 8.599 1.00 98.44 121 LEU A C 1
ATOM 1003 O O . LEU A 1 121 ? -4.463 -5.369 7.751 1.00 98.44 121 LEU A O 1
ATOM 1007 N N . GLU A 1 122 ? -3.622 -3.815 9.125 1.00 98.44 122 GLU A N 1
ATOM 1008 C CA . GLU A 1 122 ? -2.220 -4.023 8.738 1.00 98.44 122 GLU A CA 1
ATOM 1009 C C . GLU A 1 122 ? -1.798 -5.483 8.942 1.00 98.44 122 GLU A C 1
ATOM 1011 O O . GLU A 1 122 ? -1.153 -6.063 8.066 1.00 98.44 122 GLU A O 1
ATOM 1016 N N . LYS A 1 123 ? -2.194 -6.110 10.058 1.00 98.50 123 LYS A N 1
ATOM 1017 C CA . LYS A 1 123 ? -1.900 -7.527 10.329 1.00 98.50 123 LYS A CA 1
ATOM 1018 C C . LYS A 1 123 ? -2.559 -8.459 9.316 1.00 98.50 123 LYS A C 1
ATOM 1020 O O . LYS A 1 123 ? -1.901 -9.378 8.833 1.00 98.50 123 LYS A O 1
ATOM 1025 N N . LEU A 1 124 ? -3.829 -8.226 8.977 1.00 98.44 124 LEU A N 1
ATOM 1026 C CA . LEU A 1 124 ? -4.531 -9.015 7.958 1.00 98.44 124 LEU A CA 1
ATOM 1027 C C . LEU A 1 124 ? -3.829 -8.902 6.602 1.00 98.44 124 LEU A C 1
ATOM 1029 O O . LEU A 1 124 ? -3.521 -9.920 5.987 1.00 98.44 124 LEU A O 1
ATOM 1033 N N . ILE A 1 125 ? -3.497 -7.678 6.182 1.00 98.44 125 ILE A N 1
ATOM 1034 C CA . ILE A 1 125 ? -2.795 -7.433 4.917 1.00 98.44 125 ILE A CA 1
ATOM 1035 C C . ILE A 1 125 ? -1.408 -8.084 4.931 1.00 98.44 125 ILE A C 1
ATOM 1037 O O . ILE A 1 125 ? -1.023 -8.733 3.964 1.00 98.44 125 ILE A O 1
ATOM 1041 N N . THR A 1 126 ? -0.675 -7.991 6.040 1.00 98.50 126 THR A N 1
ATOM 1042 C CA . THR A 1 126 ? 0.645 -8.622 6.188 1.00 98.50 126 THR A CA 1
ATOM 1043 C C . THR A 1 126 ? 0.569 -10.144 6.038 1.00 98.50 126 THR A C 1
ATOM 1045 O O . THR A 1 126 ? 1.433 -10.740 5.397 1.00 98.50 126 THR A O 1
ATOM 1048 N N . ASN A 1 127 ? -0.480 -10.785 6.566 1.00 98.56 127 ASN A N 1
ATOM 1049 C CA . ASN A 1 127 ? -0.685 -12.226 6.395 1.00 98.56 127 ASN A CA 1
ATOM 1050 C C . ASN A 1 127 ? -0.920 -12.609 4.928 1.00 98.56 127 ASN A C 1
ATOM 1052 O O . ASN A 1 127 ? -0.362 -13.613 4.485 1.00 98.56 127 ASN A O 1
ATOM 1056 N N . ILE A 1 128 ? -1.683 -11.800 4.181 1.00 98.44 128 ILE A N 1
ATOM 1057 C CA . ILE A 1 128 ? -1.895 -11.978 2.734 1.00 98.44 128 ILE A CA 1
ATOM 1058 C C . ILE A 1 128 ? -0.572 -11.818 1.978 1.00 98.44 128 ILE A C 1
ATOM 1060 O O . ILE A 1 128 ? -0.240 -12.656 1.149 1.00 98.44 128 ILE A O 1
ATOM 1064 N N . ILE A 1 129 ? 0.206 -10.772 2.279 1.00 97.81 129 ILE A N 1
ATOM 1065 C CA . ILE A 1 129 ? 1.490 -10.497 1.610 1.00 97.81 129 ILE A CA 1
ATOM 1066 C C . ILE A 1 129 ? 2.494 -11.630 1.847 1.00 97.81 129 ILE A C 1
ATOM 1068 O O . ILE A 1 129 ? 3.189 -12.040 0.920 1.00 97.81 129 ILE A O 1
ATOM 1072 N N . ASN A 1 130 ? 2.568 -12.139 3.078 1.00 98.31 130 ASN A N 1
ATOM 1073 C CA . ASN A 1 130 ? 3.492 -13.213 3.434 1.00 98.31 130 ASN A CA 1
ATOM 1074 C C . ASN A 1 130 ? 3.055 -14.574 2.878 1.00 98.31 130 ASN A C 1
ATOM 1076 O O . ASN A 1 130 ? 3.909 -15.410 2.594 1.00 98.31 130 ASN A O 1
ATOM 1080 N N . ASN A 1 131 ? 1.747 -14.801 2.718 1.00 98.19 131 ASN A N 1
ATOM 1081 C CA . ASN A 1 131 ? 1.190 -16.081 2.279 1.00 98.19 131 ASN A CA 1
ATOM 1082 C C . ASN A 1 131 ? 0.133 -15.882 1.171 1.00 98.19 131 ASN A C 1
ATOM 1084 O O . ASN A 1 131 ? -1.037 -16.222 1.366 1.00 98.19 131 ASN A O 1
ATOM 1088 N N . PRO A 1 132 ? 0.509 -15.362 -0.013 1.00 97.81 132 PRO A N 1
ATOM 1089 C CA . PRO A 1 132 ? -0.456 -14.956 -1.040 1.00 97.81 132 PRO A CA 1
ATOM 1090 C C . PRO A 1 132 ? -1.200 -16.132 -1.683 1.00 97.81 132 PRO A C 1
ATOM 1092 O O . PRO A 1 132 ? -2.248 -15.938 -2.287 1.00 97.81 132 PRO A O 1
ATOM 1095 N N . ASN A 1 133 ? -0.693 -17.360 -1.553 1.00 97.62 133 ASN A N 1
ATOM 1096 C CA . ASN A 1 133 ? -1.339 -18.558 -2.099 1.00 97.62 133 ASN A CA 1
ATOM 1097 C C . ASN A 1 133 ? -2.362 -19.178 -1.132 1.00 97.62 133 ASN A C 1
ATOM 1099 O O . ASN A 1 133 ? -3.117 -20.067 -1.518 1.00 97.62 133 ASN A O 1
ATOM 1103 N N . GLU A 1 134 ? -2.384 -18.745 0.130 1.00 98.12 134 GLU A N 1
ATOM 1104 C CA . GLU A 1 134 ? -3.304 -19.274 1.132 1.00 98.12 134 GLU A CA 1
ATOM 1105 C C . GLU A 1 134 ? -4.627 -18.506 1.101 1.00 98.12 134 GLU A C 1
ATOM 1107 O O . GLU A 1 134 ? -4.761 -17.431 1.688 1.00 98.12 134 GLU A O 1
ATOM 1112 N N . ASP A 1 135 ? -5.627 -19.097 0.444 1.00 97.88 135 ASP A N 1
ATOM 1113 C CA . ASP A 1 135 ? -6.930 -18.465 0.212 1.00 97.88 135 ASP A CA 1
ATOM 1114 C C . ASP A 1 135 ? -7.598 -17.981 1.508 1.00 97.88 135 ASP A C 1
ATOM 1116 O O . ASP A 1 135 ? -8.136 -16.882 1.561 1.00 97.88 135 ASP A O 1
ATOM 1120 N N . LYS A 1 136 ? -7.450 -18.721 2.617 1.00 97.81 136 LYS A N 1
ATOM 1121 C CA . LYS A 1 136 ? -8.008 -18.345 3.930 1.00 97.81 136 LYS A CA 1
ATOM 1122 C C . LYS A 1 136 ? -7.619 -16.936 4.407 1.00 97.81 136 LYS A C 1
ATOM 1124 O O . LYS A 1 136 ? -8.363 -16.363 5.193 1.00 97.81 136 LYS A O 1
ATOM 1129 N N . PHE A 1 137 ? -6.467 -16.394 3.991 1.00 98.44 137 PHE A N 1
ATOM 1130 C CA . PHE A 1 137 ? -6.053 -15.038 4.374 1.00 98.44 137 PHE A CA 1
ATOM 1131 C C . PHE A 1 137 ? -6.704 -13.953 3.513 1.00 98.44 137 PHE A C 1
ATOM 1133 O O . PHE A 1 137 ? -6.772 -12.808 3.948 1.00 98.44 137 PHE A O 1
ATOM 1140 N N . LYS A 1 138 ? -7.210 -14.305 2.327 1.00 98.50 138 LYS A N 1
ATOM 1141 C CA . LYS A 1 138 ? -7.929 -13.403 1.415 1.00 98.50 138 LYS A CA 1
ATOM 1142 C C . LYS A 1 138 ? -9.395 -13.215 1.799 1.00 98.50 138 LYS A C 1
ATOM 1144 O O . LYS A 1 138 ? -10.031 -12.306 1.274 1.00 98.50 138 LYS A O 1
ATOM 1149 N N . HIS A 1 139 ? -9.915 -14.039 2.711 1.00 98.38 139 HIS A N 1
ATOM 1150 C CA . HIS A 1 139 ? -11.284 -13.960 3.224 1.00 98.38 139 HIS A CA 1
ATOM 1151 C C . HIS A 1 139 ? -11.326 -13.318 4.613 1.00 98.38 139 HIS A C 1
ATOM 1153 O O . HIS A 1 139 ? -10.700 -13.794 5.562 1.00 98.38 139 HIS A O 1
ATOM 1159 N N . ILE A 1 140 ? -12.115 -12.257 4.759 1.00 98.31 140 ILE A N 1
ATOM 1160 C CA . ILE A 1 140 ? -12.335 -11.530 6.012 1.00 98.31 140 ILE A CA 1
ATOM 1161 C C . ILE A 1 140 ? -13.812 -11.651 6.385 1.00 98.31 140 ILE A C 1
ATOM 1163 O O . ILE A 1 140 ? -14.666 -10.945 5.855 1.00 98.31 140 ILE A O 1
ATOM 1167 N N . LYS A 1 141 ? -14.120 -12.535 7.334 1.00 98.12 141 LYS A N 1
ATOM 1168 C CA . LYS A 1 141 ? -15.491 -12.746 7.819 1.00 98.12 141 LYS A CA 1
ATOM 1169 C C . LYS A 1 141 ? -15.900 -11.656 8.805 1.00 98.12 141 LYS A C 1
ATOM 1171 O O . LYS A 1 141 ? -15.288 -11.517 9.866 1.00 98.12 141 LYS A O 1
ATOM 1176 N N . MET A 1 142 ? -16.984 -10.942 8.506 1.00 97.19 142 MET A N 1
ATOM 1177 C CA . MET A 1 142 ? -17.525 -9.883 9.369 1.00 97.19 142 MET A CA 1
ATOM 1178 C C . MET A 1 142 ? -18.061 -10.429 10.697 1.00 97.19 142 MET A C 1
ATOM 1180 O O . MET A 1 142 ? -18.129 -9.703 11.682 1.00 97.19 142 MET A O 1
ATOM 1184 N N . THR A 1 143 ? -18.403 -11.718 10.748 1.00 97.25 143 THR A N 1
ATOM 1185 C CA . THR A 1 143 ? -18.941 -12.396 11.938 1.00 97.25 143 THR A CA 1
ATOM 1186 C C . THR A 1 143 ? -17.888 -12.724 12.996 1.00 97.25 143 THR A C 1
ATOM 1188 O O . THR A 1 143 ? -18.234 -13.052 14.133 1.00 97.25 143 THR A O 1
ATOM 1191 N N . VAL A 1 144 ? -16.593 -12.633 12.672 1.00 97.62 144 VAL A N 1
ATOM 1192 C CA . VAL A 1 144 ? -15.525 -12.870 13.651 1.00 97.62 144 VAL A CA 1
ATOM 1193 C C . VAL A 1 144 ? -15.571 -11.758 14.689 1.00 97.62 144 VAL A C 1
ATOM 1195 O O . VAL A 1 144 ? -15.299 -10.605 14.369 1.00 97.62 144 VAL A O 1
ATOM 1198 N N . LYS A 1 145 ? -15.861 -12.112 15.947 1.00 98.06 145 LYS A N 1
ATOM 1199 C CA . LYS A 1 145 ? -16.091 -11.164 17.052 1.00 98.06 145 LYS A CA 1
ATOM 1200 C C . LYS A 1 145 ? -15.065 -10.028 17.101 1.00 98.06 145 LYS A C 1
ATOM 1202 O O . LYS A 1 145 ? -15.454 -8.873 17.186 1.00 98.06 145 LYS A O 1
ATOM 1207 N N . THR A 1 146 ? -13.772 -10.341 17.007 1.00 97.50 146 THR A N 1
ATOM 1208 C CA . THR A 1 146 ? -12.700 -9.334 17.048 1.00 97.50 146 THR A CA 1
ATOM 1209 C C . THR A 1 146 ? -12.733 -8.381 15.850 1.00 97.50 146 THR A C 1
ATOM 1211 O O . THR A 1 146 ? -12.486 -7.192 16.022 1.00 97.50 146 THR A O 1
ATOM 1214 N N . LEU A 1 147 ? -13.045 -8.877 14.648 1.00 97.62 147 LEU A N 1
ATOM 1215 C CA . LEU A 1 147 ? -13.179 -8.041 13.453 1.00 97.62 147 LEU A CA 1
ATOM 1216 C C . LE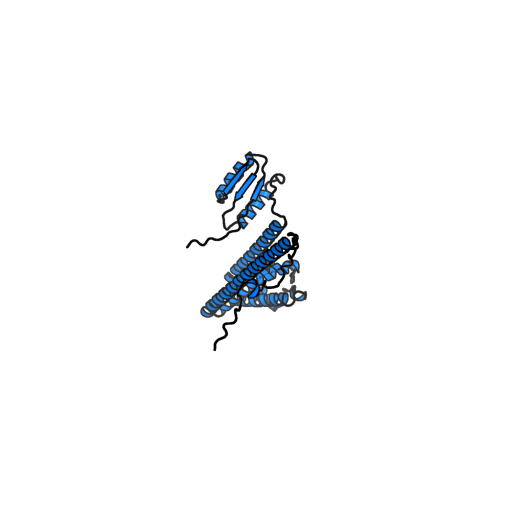U A 1 147 ? -14.446 -7.191 13.527 1.00 97.62 147 LEU A C 1
ATOM 1218 O O . LEU A 1 147 ? -14.384 -5.993 13.273 1.00 97.62 147 LEU A O 1
ATOM 1222 N N . ALA A 1 148 ? -15.567 -7.785 13.938 1.00 97.38 148 ALA A N 1
ATOM 1223 C CA . ALA A 1 148 ? -16.831 -7.085 14.126 1.00 97.38 148 ALA A CA 1
ATOM 1224 C C . ALA A 1 148 ? -16.679 -5.884 15.071 1.00 97.38 148 ALA A C 1
ATOM 1226 O O . ALA A 1 148 ? -17.100 -4.780 14.745 1.00 97.38 148 ALA A O 1
ATOM 1227 N N . THR A 1 149 ? -16.040 -6.087 16.228 1.00 97.62 149 THR A N 1
ATOM 1228 C CA . THR A 1 149 ? -15.955 -5.053 17.267 1.00 97.62 149 THR A CA 1
ATOM 1229 C C . THR A 1 149 ? -14.860 -4.026 17.026 1.00 97.62 149 THR A C 1
ATOM 1231 O O . THR A 1 149 ? -15.047 -2.869 17.385 1.00 97.62 149 THR A O 1
ATOM 1234 N N . ARG A 1 150 ? -13.710 -4.422 16.465 1.00 97.62 150 ARG A N 1
ATOM 1235 C CA . ARG A 1 150 ? -12.561 -3.516 16.309 1.00 97.62 150 ARG A CA 1
ATOM 1236 C C . ARG A 1 150 ? -12.454 -2.903 14.925 1.00 97.62 150 ARG A C 1
ATOM 1238 O O . ARG A 1 150 ? -12.051 -1.758 14.818 1.00 97.62 150 ARG A O 1
ATOM 1245 N N . LEU A 1 151 ? -12.763 -3.666 13.878 1.00 97.62 151 LEU A N 1
ATOM 1246 C CA . LEU A 1 151 ? -12.582 -3.227 12.496 1.00 97.62 151 LEU A CA 1
ATOM 1247 C C . LEU A 1 151 ? -13.896 -2.682 11.929 1.00 97.62 151 LEU A C 1
ATOM 1249 O O . LEU A 1 151 ? -13.962 -1.527 11.528 1.00 97.62 151 LEU A O 1
ATOM 1253 N N . PHE A 1 152 ? -14.962 -3.483 11.952 1.00 97.38 152 PHE A N 1
ATOM 1254 C CA . PHE A 1 152 ? -16.244 -3.135 11.326 1.00 97.38 152 PHE A CA 1
ATOM 1255 C C . PHE A 1 152 ? -17.146 -2.232 12.176 1.00 97.38 152 PHE A C 1
ATOM 1257 O O . PHE A 1 152 ? -18.159 -1.752 11.677 1.00 97.38 152 PHE A O 1
ATOM 1264 N N . ASN A 1 153 ? -16.777 -1.961 13.430 1.00 96.88 153 ASN A N 1
ATOM 1265 C CA . ASN A 1 153 ? -17.447 -0.947 14.243 1.00 96.88 153 ASN A CA 1
ATOM 1266 C C . ASN A 1 153 ? -17.108 0.487 13.789 1.00 96.88 153 ASN A C 1
ATOM 1268 O O . ASN A 1 153 ? -17.806 1.427 14.156 1.00 96.88 153 ASN A O 1
ATOM 1272 N N . ILE A 1 154 ? -16.050 0.649 12.987 1.00 97.44 154 ILE A N 1
ATOM 1273 C CA . ILE A 1 154 ? -15.640 1.929 12.413 1.00 97.44 154 ILE A CA 1
ATOM 1274 C C . ILE A 1 154 ? -16.433 2.212 11.139 1.00 97.44 154 ILE A C 1
ATOM 1276 O O . ILE A 1 154 ? -16.467 1.390 10.215 1.00 97.44 154 ILE A O 1
ATOM 1280 N N . LYS A 1 155 ? -17.040 3.402 11.057 1.00 96.81 155 LYS A N 1
ATOM 1281 C CA . LYS A 1 155 ? -17.756 3.821 9.849 1.00 96.81 155 LYS A CA 1
ATOM 1282 C C . LYS A 1 155 ? -16.778 3.922 8.682 1.00 96.81 155 LYS A C 1
ATOM 1284 O O . LYS A 1 155 ? -15.638 4.333 8.850 1.00 96.81 155 LYS A O 1
ATOM 1289 N N . GLN A 1 156 ? -17.239 3.589 7.481 1.00 97.12 156 GLN A N 1
ATOM 1290 C CA . GLN A 1 156 ? -16.456 3.650 6.239 1.00 97.12 156 GLN A CA 1
ATOM 1291 C C . GLN A 1 156 ? -15.330 2.607 6.101 1.00 97.12 156 GLN A C 1
ATOM 1293 O O . GLN A 1 156 ? -14.599 2.607 5.108 1.00 97.12 156 GLN A O 1
ATOM 1298 N N . MET A 1 157 ? -15.178 1.688 7.063 1.00 97.62 157 MET A N 1
ATOM 1299 C CA . MET A 1 157 ? -14.158 0.638 6.981 1.00 97.62 157 MET A CA 1
ATOM 1300 C C . MET A 1 157 ? -14.435 -0.360 5.844 1.00 97.62 157 MET A C 1
ATOM 1302 O O . MET A 1 157 ? -13.504 -0.850 5.208 1.00 97.62 157 MET A O 1
ATOM 1306 N N . ALA A 1 158 ? -15.708 -0.633 5.541 1.00 97.62 158 ALA A N 1
ATOM 1307 C CA . ALA A 1 158 ? -16.109 -1.465 4.404 1.00 97.62 158 ALA A CA 1
ATOM 1308 C C . ALA A 1 158 ? -15.705 -0.827 3.060 1.00 97.62 158 ALA A C 1
ATOM 1310 O O . ALA A 1 158 ? -15.164 -1.488 2.169 1.00 97.62 158 ALA A O 1
ATOM 1311 N N . GLU A 1 159 ? -15.909 0.481 2.929 1.00 98.00 159 GLU A N 1
ATOM 1312 C CA . GLU A 1 159 ? -15.528 1.281 1.770 1.00 98.00 159 GLU A CA 1
ATOM 1313 C C . GLU A 1 159 ? -14.006 1.348 1.617 1.00 98.00 159 GLU A C 1
ATOM 1315 O O . GLU A 1 159 ? -13.505 1.271 0.494 1.00 98.00 159 GLU A O 1
ATOM 1320 N N . LEU A 1 160 ? -13.267 1.420 2.731 1.00 98.19 160 LEU A N 1
ATOM 1321 C CA . LEU A 1 160 ? -11.809 1.322 2.734 1.00 98.19 160 LEU A CA 1
ATOM 1322 C C . LEU A 1 160 ? -11.337 -0.056 2.247 1.00 98.19 160 LEU A C 1
ATOM 1324 O O . LEU A 1 160 ? -10.481 -0.126 1.371 1.00 98.19 160 LEU A O 1
ATOM 1328 N N . LEU A 1 161 ? -11.912 -1.159 2.739 1.00 98.38 161 LEU A N 1
ATOM 1329 C CA . LEU A 1 161 ? -11.591 -2.502 2.227 1.00 98.38 161 LEU A CA 1
ATOM 1330 C C . LEU A 1 161 ? -11.877 -2.611 0.723 1.00 98.38 161 LEU A C 1
ATOM 1332 O O . LEU A 1 161 ? -11.054 -3.119 -0.038 1.00 98.38 161 LEU A O 1
ATOM 1336 N N . THR A 1 162 ? -12.993 -2.047 0.268 1.00 98.06 162 THR A N 1
ATOM 1337 C CA . THR A 1 162 ? -13.335 -2.013 -1.159 1.00 98.06 162 THR A CA 1
ATOM 1338 C C . THR A 1 162 ? -12.326 -1.185 -1.968 1.00 98.06 162 THR A C 1
ATOM 1340 O O . THR A 1 162 ? -11.904 -1.579 -3.062 1.00 98.06 162 THR A O 1
ATOM 1343 N N . SER A 1 163 ? -11.855 -0.053 -1.428 1.00 96.75 163 SER A N 1
ATOM 1344 C CA . SER A 1 163 ? -10.821 0.762 -2.081 1.00 96.75 163 SER A CA 1
ATOM 1345 C C . SER A 1 163 ? -9.468 0.051 -2.143 1.00 96.75 163 SER A C 1
ATOM 1347 O O . SER A 1 163 ? -8.694 0.323 -3.062 1.00 96.75 163 SER A O 1
ATOM 1349 N N . LEU A 1 164 ? -9.210 -0.889 -1.230 1.00 97.44 164 LEU A N 1
ATOM 1350 C CA . LEU A 1 164 ? -8.034 -1.760 -1.222 1.00 97.44 164 LEU A CA 1
ATOM 1351 C C . LEU A 1 164 ? -8.126 -2.941 -2.201 1.00 97.44 164 LEU A C 1
ATOM 1353 O O . LEU A 1 164 ? -7.114 -3.601 -2.421 1.00 97.44 164 LEU A O 1
ATOM 1357 N N . GLY A 1 165 ? -9.290 -3.176 -2.817 1.00 97.25 165 GLY A N 1
ATOM 1358 C CA . GLY A 1 165 ? -9.500 -4.251 -3.796 1.00 97.25 165 GLY A CA 1
ATOM 1359 C C . GLY A 1 165 ? -10.310 -5.439 -3.279 1.00 97.25 165 GLY A C 1
ATOM 1360 O O . GLY A 1 165 ? -10.535 -6.382 -4.030 1.00 97.25 165 GLY A O 1
ATOM 1361 N N . PHE A 1 166 ? -10.785 -5.404 -2.030 1.00 98.50 166 PHE A N 1
ATOM 1362 C CA . PHE A 1 166 ? -11.701 -6.431 -1.544 1.00 98.50 166 PHE A CA 1
ATOM 1363 C C . PHE A 1 166 ? -13.087 -6.280 -2.183 1.00 98.50 166 PHE A C 1
ATOM 1365 O O . PHE A 1 166 ? -13.591 -5.175 -2.377 1.00 98.50 166 PHE A O 1
ATOM 1372 N N . ILE A 1 167 ? -13.729 -7.408 -2.453 1.00 98.31 167 ILE A N 1
ATOM 1373 C CA . ILE A 1 167 ? -15.114 -7.511 -2.898 1.00 98.31 167 ILE A CA 1
ATOM 1374 C C . ILE A 1 167 ? -15.952 -7.957 -1.704 1.00 98.31 167 ILE A C 1
ATOM 1376 O O . ILE A 1 167 ? -15.637 -8.952 -1.053 1.00 98.31 167 ILE A O 1
ATOM 1380 N N . GLN A 1 168 ? -17.020 -7.219 -1.412 1.00 98.19 168 GLN A N 1
ATOM 1381 C CA . GLN A 1 168 ? -17.966 -7.582 -0.362 1.00 98.19 168 GLN A CA 1
ATOM 1382 C C . GLN A 1 168 ? -18.926 -8.672 -0.863 1.00 98.19 168 GLN A C 1
ATOM 1384 O O . GLN A 1 168 ? -19.596 -8.487 -1.879 1.00 98.19 168 GLN A O 1
ATOM 1389 N N . LEU A 1 169 ? -19.004 -9.786 -0.134 1.00 97.50 169 LEU A N 1
ATOM 1390 C CA . LEU A 1 169 ? -19.885 -10.928 -0.381 1.00 97.50 169 LEU A CA 1
ATOM 1391 C C . LEU A 1 169 ? -20.706 -11.195 0.887 1.00 97.50 169 LEU A C 1
ATOM 1393 O O . LEU A 1 169 ? -20.179 -11.734 1.852 1.00 97.50 169 LEU A O 1
ATOM 1397 N N . ASP A 1 170 ? -21.984 -10.815 0.908 1.00 95.06 170 ASP A N 1
ATOM 1398 C CA . ASP A 1 170 ? -22.897 -10.972 2.053 1.00 95.06 170 ASP A CA 1
ATOM 1399 C C . ASP A 1 170 ? -22.298 -10.542 3.414 1.00 95.06 170 ASP A C 1
ATOM 1401 O O . ASP A 1 170 ? -22.396 -9.377 3.802 1.00 95.06 170 ASP A O 1
ATOM 1405 N N . GLN A 1 171 ? -21.689 -11.483 4.149 1.00 96.44 171 GLN A N 1
ATOM 1406 C CA . GLN A 1 171 ? -21.096 -11.302 5.482 1.00 96.44 171 GLN A CA 1
ATOM 1407 C C . GLN A 1 171 ? -19.564 -11.455 5.508 1.00 96.44 171 GLN A C 1
ATOM 1409 O O . GLN A 1 171 ? -18.967 -11.626 6.578 1.00 96.44 171 GLN A O 1
ATOM 1414 N N . GLU A 1 172 ? -18.905 -11.417 4.356 1.00 97.94 172 GLU A N 1
ATOM 1415 C CA . GLU A 1 172 ? -17.453 -11.489 4.243 1.00 97.94 172 GLU A CA 1
ATOM 1416 C C . GLU A 1 172 ? -16.901 -10.572 3.148 1.00 97.94 172 GLU A C 1
ATOM 1418 O O . GLU A 1 172 ? -17.619 -10.075 2.284 1.00 97.94 172 GLU A O 1
ATOM 1423 N N . PHE A 1 173 ? -15.601 -10.311 3.219 1.00 98.62 173 PHE A N 1
ATOM 1424 C CA . PHE A 1 173 ? -14.839 -9.642 2.174 1.00 98.62 173 PHE A CA 1
ATOM 1425 C C . PHE A 1 173 ? -13.828 -10.622 1.597 1.00 98.62 173 PHE A C 1
ATOM 1427 O O . PHE A 1 173 ? -13.099 -11.262 2.352 1.00 98.62 173 PHE A O 1
ATOM 1434 N N . TYR A 1 174 ? -13.758 -10.695 0.275 1.00 98.44 174 TYR A N 1
ATOM 1435 C CA . TYR A 1 174 ? -12.827 -11.543 -0.459 1.00 98.44 174 TYR A CA 1
ATOM 1436 C C . TYR A 1 174 ? -11.877 -10.685 -1.294 1.00 98.44 174 TYR A C 1
ATOM 1438 O O . TYR A 1 174 ? -12.315 -9.720 -1.916 1.00 98.44 174 TYR A O 1
ATOM 1446 N N . LEU A 1 175 ? -10.588 -11.021 -1.327 1.00 98.50 175 LEU A N 1
ATOM 1447 C CA . LEU A 1 175 ? -9.605 -10.376 -2.199 1.00 98.50 175 LEU A CA 1
ATOM 1448 C C . LEU A 1 175 ? -9.253 -11.281 -3.394 1.00 98.50 175 LEU A C 1
ATOM 1450 O O . LEU A 1 175 ? -8.532 -12.261 -3.197 1.00 98.50 175 LEU A O 1
ATOM 1454 N N . PRO A 1 176 ? -9.687 -10.942 -4.622 1.00 98.19 176 PRO A N 1
ATOM 1455 C CA . PRO A 1 176 ? -9.256 -11.635 -5.834 1.00 98.19 176 PRO A CA 1
ATOM 1456 C C . PRO A 1 176 ? -7.758 -11.464 -6.109 1.00 98.19 176 PRO A C 1
ATOM 1458 O O . PRO A 1 176 ? -7.153 -10.453 -5.740 1.00 98.19 176 PRO A O 1
ATOM 1461 N N . ASP A 1 177 ? -7.165 -12.416 -6.829 1.00 97.56 177 ASP A N 1
ATOM 1462 C CA . ASP A 1 177 ? -5.745 -12.372 -7.199 1.00 97.56 177 ASP A CA 1
ATOM 1463 C C . ASP A 1 177 ? -5.406 -11.180 -8.097 1.00 97.56 177 ASP A C 1
ATOM 1465 O O . ASP A 1 177 ? -4.337 -10.577 -7.970 1.00 97.56 177 ASP A O 1
ATOM 1469 N N . GLU A 1 178 ? -6.334 -10.789 -8.969 1.00 96.50 178 GLU A N 1
ATOM 1470 C CA . GLU A 1 178 ? -6.175 -9.655 -9.877 1.00 96.50 178 GLU A CA 1
ATOM 1471 C C . GLU A 1 178 ? -6.067 -8.321 -9.122 1.00 96.50 178 GLU A C 1
ATOM 1473 O O . GLU A 1 178 ? -5.398 -7.391 -9.579 1.00 96.50 178 GLU A O 1
ATOM 1478 N N . GLU A 1 179 ? -6.679 -8.239 -7.939 1.00 96.88 179 GLU A N 1
ATOM 1479 C CA . GLU A 1 179 ? -6.705 -7.044 -7.094 1.00 96.88 179 GLU A CA 1
ATOM 1480 C C . GLU A 1 179 ? -5.554 -7.017 -6.071 1.00 96.88 179 GLU A C 1
ATOM 1482 O O . GLU A 1 179 ? -5.338 -6.002 -5.402 1.00 96.88 179 GLU A O 1
ATOM 1487 N N . LEU A 1 180 ? -4.735 -8.075 -5.980 1.00 96.44 180 LEU A N 1
ATOM 1488 C CA . LEU A 1 180 ? -3.593 -8.125 -5.058 1.00 96.44 180 LEU A CA 1
ATOM 1489 C C . LEU A 1 180 ? -2.597 -6.983 -5.311 1.00 96.44 180 LEU A C 1
ATOM 1491 O O . LEU A 1 180 ? -2.041 -6.413 -4.372 1.00 96.44 180 LEU A O 1
ATOM 1495 N N . VAL A 1 181 ? -2.398 -6.600 -6.575 1.00 94.38 181 VAL A N 1
ATOM 1496 C CA . VAL A 1 181 ? -1.529 -5.469 -6.938 1.00 94.38 181 VAL A CA 1
ATOM 1497 C C . VAL A 1 181 ? -2.036 -4.172 -6.306 1.00 94.38 181 VAL A C 1
ATOM 1499 O O . VAL A 1 181 ? -1.249 -3.414 -5.740 1.00 94.38 181 VAL A O 1
ATOM 1502 N N . LYS A 1 182 ? -3.350 -3.940 -6.335 1.00 94.94 182 LYS A N 1
ATOM 1503 C CA . LYS A 1 182 ? -3.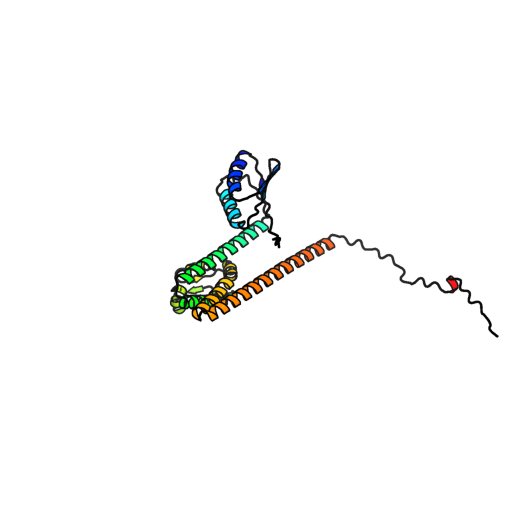982 -2.753 -5.751 1.00 94.94 182 LYS A CA 1
ATOM 1504 C C . LYS A 1 182 ? -3.821 -2.721 -4.231 1.00 94.94 182 LYS A C 1
ATOM 1506 O O . LYS A 1 182 ? -3.540 -1.657 -3.672 1.00 94.94 182 LYS A O 1
ATOM 1511 N N . LEU A 1 183 ? -3.915 -3.875 -3.567 1.00 96.94 183 LEU A N 1
ATOM 1512 C CA . LEU A 1 183 ? -3.629 -3.992 -2.136 1.00 96.94 183 LEU A CA 1
ATOM 1513 C C . LEU A 1 183 ? -2.179 -3.596 -1.825 1.00 96.94 183 LEU A C 1
ATOM 1515 O O . LEU A 1 183 ? -1.937 -2.754 -0.958 1.00 96.94 183 LEU A O 1
ATOM 1519 N N . LEU A 1 184 ? -1.218 -4.173 -2.554 1.00 95.38 184 LEU A N 1
ATOM 1520 C CA . LEU A 1 184 ? 0.215 -3.922 -2.364 1.00 95.38 184 LEU A CA 1
ATOM 1521 C C . LEU A 1 184 ? 0.572 -2.446 -2.560 1.00 95.38 184 LEU A C 1
ATOM 1523 O O . LEU A 1 184 ? 1.364 -1.887 -1.802 1.00 95.38 184 LEU A O 1
ATOM 1527 N N . GLU A 1 185 ? -0.045 -1.790 -3.542 1.00 92.69 185 GLU A N 1
ATOM 1528 C CA . GLU A 1 185 ? 0.158 -0.365 -3.812 1.00 92.69 185 GLU A CA 1
ATOM 1529 C C . GLU A 1 185 ? -0.325 0.538 -2.673 1.00 92.69 185 GLU A C 1
ATOM 1531 O O . GLU A 1 185 ? 0.242 1.610 -2.446 1.00 92.69 185 GLU A O 1
ATOM 1536 N N . ASN A 1 186 ? -1.348 0.106 -1.935 1.00 95.81 186 ASN A N 1
ATOM 1537 C CA . ASN A 1 186 ? -1.925 0.863 -0.831 1.00 95.81 186 ASN A CA 1
ATOM 1538 C C . ASN A 1 186 ? -1.388 0.447 0.548 1.00 95.81 186 ASN A C 1
ATOM 1540 O O . ASN A 1 186 ? -1.560 1.198 1.509 1.00 95.81 186 ASN A O 1
ATOM 1544 N N . PHE A 1 187 ? -0.690 -0.687 0.663 1.00 96.75 187 PHE A N 1
ATOM 1545 C CA . PHE A 1 187 ? -0.222 -1.229 1.943 1.00 96.75 187 PHE A CA 1
ATOM 1546 C C . PHE A 1 187 ? 0.626 -0.236 2.748 1.00 96.75 187 PHE A C 1
ATOM 1548 O O . PHE A 1 187 ? 0.353 0.002 3.923 1.00 96.75 187 PHE A O 1
ATOM 1555 N N . ASN A 1 188 ? 1.601 0.421 2.109 1.00 95.38 188 ASN A N 1
ATOM 1556 C CA . ASN A 1 188 ? 2.430 1.427 2.783 1.00 95.38 188 ASN A CA 1
ATOM 1557 C C . ASN A 1 188 ? 1.609 2.624 3.279 1.00 95.38 188 ASN A C 1
ATOM 1559 O O . ASN A 1 188 ? 1.924 3.185 4.322 1.00 95.38 188 ASN A O 1
ATOM 1563 N N . THR A 1 189 ? 0.533 2.989 2.575 1.00 96.00 189 THR A N 1
ATOM 1564 C CA . THR A 1 189 ? -0.363 4.070 3.014 1.00 96.00 189 THR A CA 1
ATOM 1565 C C . THR A 1 189 ? -1.080 3.679 4.307 1.00 96.00 189 THR A C 1
ATOM 1567 O O . THR A 1 189 ? -1.090 4.469 5.247 1.00 96.00 189 THR A O 1
ATOM 1570 N N . ILE A 1 190 ? -1.602 2.448 4.393 1.00 97.94 190 ILE A N 1
ATOM 1571 C CA . ILE A 1 190 ? -2.220 1.910 5.618 1.00 97.94 190 ILE A CA 1
ATOM 1572 C C . ILE A 1 190 ? -1.203 1.864 6.760 1.00 97.94 190 ILE A C 1
ATOM 1574 O O . ILE A 1 190 ? -1.477 2.362 7.848 1.00 97.94 190 ILE A O 1
ATOM 1578 N N . LYS A 1 191 ? -0.007 1.328 6.498 1.00 97.56 191 LYS A N 1
ATOM 1579 C CA . LYS A 1 191 ? 1.066 1.207 7.489 1.00 97.56 191 LYS A CA 1
ATOM 1580 C C . LYS A 1 191 ? 1.507 2.561 8.047 1.00 97.56 191 LYS A C 1
ATOM 1582 O O . LYS A 1 191 ? 1.630 2.724 9.257 1.00 97.56 191 LYS A O 1
ATOM 1587 N N . TRP A 1 192 ? 1.733 3.555 7.187 1.00 96.88 192 TRP A N 1
ATOM 1588 C CA . TRP A 1 192 ? 2.099 4.901 7.636 1.00 96.88 192 TRP A CA 1
ATOM 1589 C C . TRP A 1 192 ? 0.979 5.553 8.435 1.00 96.88 192 TRP A C 1
ATOM 1591 O O . TRP A 1 192 ? 1.250 6.168 9.464 1.00 96.88 192 TRP A O 1
ATOM 1601 N N . GLN A 1 193 ? -0.270 5.382 8.000 1.00 97.69 193 GLN A N 1
ATOM 1602 C CA . GLN A 1 193 ? -1.411 5.924 8.723 1.00 97.69 193 GLN A CA 1
ATOM 1603 C C . GLN A 1 193 ? -1.574 5.270 10.096 1.00 97.69 193 GLN A C 1
ATOM 1605 O O . GLN A 1 193 ? -1.854 5.966 11.065 1.00 97.69 193 GLN A O 1
ATOM 1610 N N . HIS A 1 194 ? -1.329 3.964 10.204 1.00 98.31 194 HIS A N 1
ATOM 1611 C CA . HIS A 1 194 ? -1.327 3.262 11.482 1.00 98.31 194 HIS A CA 1
ATOM 1612 C C . HIS A 1 194 ? -0.245 3.807 12.428 1.00 98.31 194 HIS A C 1
ATOM 1614 O O . HIS A 1 194 ? -0.552 4.127 13.573 1.00 98.31 194 HIS A O 1
ATOM 1620 N N . ILE A 1 195 ? 0.990 4.007 11.946 1.00 98.06 195 ILE A N 1
ATOM 1621 C CA . ILE A 1 195 ? 2.085 4.604 12.737 1.00 98.06 195 ILE A CA 1
ATOM 1622 C C . ILE A 1 195 ? 1.702 6.002 13.249 1.00 98.06 195 ILE A C 1
ATOM 1624 O O . ILE A 1 195 ? 1.935 6.328 14.414 1.00 98.06 195 ILE A O 1
ATOM 1628 N N . LEU A 1 196 ? 1.100 6.830 12.390 1.00 97.81 196 LEU A N 1
ATOM 1629 C CA . LEU A 1 196 ? 0.645 8.171 12.760 1.00 97.81 196 LEU A CA 1
ATOM 1630 C C . LEU A 1 196 ? -0.496 8.125 13.778 1.00 97.81 196 LEU A C 1
ATOM 1632 O O . LEU A 1 196 ? -0.443 8.861 14.763 1.00 97.81 196 LEU A O 1
ATOM 1636 N N . ALA A 1 197 ? -1.490 7.262 13.566 1.00 97.56 197 ALA A N 1
ATOM 1637 C CA . ALA A 1 197 ? -2.616 7.083 14.475 1.00 97.56 197 ALA A CA 1
ATOM 1638 C C . ALA A 1 197 ? -2.136 6.633 15.862 1.00 97.56 197 ALA A C 1
ATOM 1640 O O . ALA A 1 197 ? -2.502 7.253 16.858 1.00 97.56 197 ALA A O 1
ATOM 1641 N N . GLN A 1 198 ? -1.231 5.651 15.929 1.00 98.06 198 GLN A N 1
ATOM 1642 C CA . GLN A 1 198 ? -0.640 5.197 17.189 1.00 98.06 198 GLN A CA 1
ATOM 1643 C C . GLN A 1 198 ? 0.117 6.325 17.900 1.00 98.06 198 GLN A C 1
ATOM 1645 O O . GLN A 1 198 ? -0.091 6.568 19.086 1.00 98.06 198 GLN A O 1
ATOM 1650 N N . GLY A 1 199 ? 0.929 7.091 17.165 1.00 97.50 199 GLY A N 1
ATOM 1651 C CA . GLY A 1 199 ? 1.640 8.236 17.731 1.00 97.50 199 GLY A CA 1
ATOM 1652 C C . GLY A 1 199 ? 0.706 9.299 18.322 1.00 97.50 199 GLY A C 1
ATOM 1653 O O . GLY A 1 199 ? 1.070 9.936 19.306 1.00 97.50 199 GLY A O 1
ATOM 1654 N N . ARG A 1 200 ? -0.502 9.490 17.764 1.00 96.75 200 ARG A N 1
ATOM 1655 C CA . ARG A 1 200 ? -1.510 10.407 18.332 1.00 96.75 200 ARG A CA 1
ATOM 1656 C C . ARG A 1 200 ? -2.072 9.894 19.651 1.00 96.75 200 ARG A C 1
ATOM 1658 O O . ARG A 1 200 ? -2.246 10.698 20.563 1.00 96.75 200 ARG A O 1
ATOM 1665 N N . VAL A 1 201 ? -2.332 8.590 19.743 1.00 97.81 201 VAL A N 1
ATOM 1666 C CA . VAL A 1 201 ? -2.808 7.934 20.972 1.00 97.81 201 VAL A CA 1
ATOM 1667 C C . VAL A 1 201 ? -1.762 8.046 22.081 1.00 97.81 201 VAL A C 1
ATOM 1669 O O . VAL A 1 201 ? -2.098 8.390 23.211 1.00 97.81 201 VAL A O 1
ATOM 1672 N N . ASP A 1 202 ? -0.485 7.847 21.746 1.00 97.88 202 ASP A N 1
ATOM 1673 C CA . ASP A 1 202 ? 0.616 7.883 22.715 1.00 97.88 202 ASP A CA 1
ATOM 1674 C C . ASP A 1 202 ? 1.001 9.316 23.156 1.00 97.88 202 ASP A C 1
ATOM 1676 O O . ASP A 1 202 ? 1.717 9.505 24.143 1.00 97.88 202 ASP A O 1
ATOM 1680 N N . GLY A 1 203 ? 0.539 10.342 22.431 1.00 97.50 203 GLY A N 1
ATOM 1681 C CA . GLY A 1 203 ? 0.665 11.758 22.785 1.00 97.50 203 GLY A CA 1
ATOM 1682 C C . GLY A 1 203 ? 1.579 12.596 21.872 1.00 97.50 203 GLY A C 1
ATOM 1683 O O . GLY A 1 203 ? 2.253 12.083 20.977 1.00 97.50 203 GLY A O 1
ATOM 1684 N N . PRO A 1 204 ? 1.660 13.927 22.088 1.00 97.38 204 PRO A N 1
ATOM 1685 C CA . PRO A 1 204 ? 2.234 14.863 21.110 1.00 97.38 204 PRO A CA 1
ATOM 1686 C C . PRO A 1 204 ? 3.702 14.602 20.741 1.00 97.38 204 PRO A C 1
ATOM 1688 O O . PRO A 1 204 ? 4.084 14.737 19.580 1.00 97.38 204 PRO A O 1
ATOM 1691 N N . GLN A 1 205 ? 4.530 14.207 21.714 1.00 97.69 205 GLN A N 1
ATOM 1692 C CA . GLN A 1 205 ? 5.945 13.898 21.471 1.00 97.69 205 GLN A CA 1
ATOM 1693 C C . GLN A 1 205 ? 6.120 12.625 20.632 1.00 97.69 205 GLN A C 1
ATOM 1695 O O . GLN A 1 205 ? 7.002 12.565 19.775 1.00 97.69 205 GLN A O 1
ATOM 1700 N N . GLN A 1 206 ? 5.285 11.609 20.863 1.00 97.44 206 GLN A N 1
ATOM 1701 C CA . GLN A 1 206 ? 5.321 10.367 20.092 1.00 97.44 206 GLN A CA 1
ATOM 1702 C C . GLN A 1 206 ? 4.774 10.581 18.686 1.00 97.44 206 GLN A C 1
ATOM 1704 O O . GLN A 1 206 ? 5.344 10.067 17.728 1.00 97.44 206 GLN A O 1
ATOM 1709 N N . TYR A 1 207 ? 3.762 11.433 18.529 1.00 97.19 207 TYR A N 1
ATOM 1710 C CA . TYR A 1 207 ? 3.271 11.824 17.214 1.00 97.19 207 TYR A CA 1
ATOM 1711 C C . TYR A 1 207 ? 4.341 12.521 16.359 1.00 97.19 207 TYR A C 1
ATOM 1713 O O . TYR A 1 207 ? 4.490 12.199 15.182 1.00 97.19 207 TYR A O 1
ATOM 1721 N N . GLN A 1 208 ? 5.149 13.416 16.939 1.00 97.88 208 GLN A N 1
ATOM 1722 C CA . GLN A 1 208 ? 6.274 14.039 16.222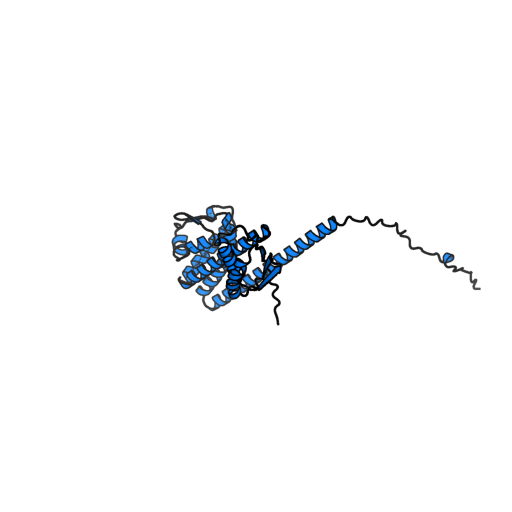 1.00 97.88 208 GLN A CA 1
ATOM 1723 C C . GLN A 1 208 ? 7.318 13.005 15.774 1.00 97.88 208 GLN A C 1
ATOM 1725 O O . GLN A 1 208 ? 7.792 13.050 14.638 1.00 97.88 208 GLN A O 1
ATOM 1730 N N . LYS A 1 209 ? 7.646 12.035 16.637 1.00 97.94 209 LYS A N 1
ATOM 1731 C CA . LYS A 1 209 ? 8.537 10.921 16.275 1.00 97.94 209 LYS A CA 1
ATOM 1732 C C . LYS A 1 209 ? 7.937 10.058 15.164 1.00 97.94 209 LYS A C 1
ATOM 1734 O O . LYS A 1 209 ? 8.643 9.714 14.222 1.00 97.94 209 LYS A O 1
ATOM 1739 N N . ALA A 1 210 ? 6.644 9.751 15.239 1.00 97.00 210 ALA A N 1
ATOM 1740 C CA . ALA A 1 210 ? 5.920 9.006 14.215 1.00 97.00 210 ALA A CA 1
ATOM 1741 C C . ALA A 1 210 ? 5.945 9.731 12.856 1.00 97.00 210 ALA A C 1
ATOM 1743 O O . ALA A 1 210 ? 6.216 9.101 11.834 1.00 97.00 210 ALA A O 1
ATOM 1744 N N . GLN A 1 211 ? 5.749 11.055 12.838 1.00 97.44 211 GLN A N 1
ATOM 1745 C CA . GLN A 1 211 ? 5.881 11.872 11.626 1.00 97.44 211 GLN A CA 1
ATOM 1746 C C . GLN A 1 211 ? 7.284 11.786 11.023 1.00 97.44 211 GLN A C 1
ATOM 1748 O O . GLN A 1 211 ? 7.420 11.616 9.811 1.00 97.44 211 GLN A O 1
ATOM 1753 N N . GLU A 1 212 ? 8.323 11.861 11.856 1.00 97.69 212 GLU A N 1
ATOM 1754 C CA . GLU A 1 212 ? 9.704 11.748 11.390 1.00 97.69 212 GLU A CA 1
ATOM 1755 C C . GLU A 1 212 ? 10.006 10.353 10.826 1.00 97.69 212 GLU A C 1
ATOM 1757 O O . GLU A 1 212 ? 10.596 10.243 9.753 1.00 97.69 212 GLU A O 1
ATOM 1762 N N . ILE A 1 213 ? 9.531 9.291 11.484 1.00 97.06 213 ILE A N 1
ATOM 1763 C CA . ILE A 1 213 ? 9.663 7.909 10.999 1.00 97.06 213 ILE A CA 1
ATOM 1764 C C . ILE A 1 213 ? 8.994 7.752 9.629 1.00 97.06 213 ILE A C 1
ATOM 1766 O O . ILE A 1 213 ? 9.608 7.222 8.701 1.00 97.06 213 ILE A O 1
ATOM 1770 N N . VAL A 1 214 ? 7.756 8.232 9.470 1.00 96.12 214 VAL A N 1
ATOM 1771 C CA . VAL A 1 214 ? 7.036 8.161 8.189 1.00 96.12 214 VAL A CA 1
ATOM 1772 C C . VAL A 1 214 ? 7.766 8.961 7.109 1.00 96.12 214 VAL A C 1
ATOM 1774 O O . VAL A 1 214 ? 7.936 8.465 5.994 1.00 96.12 214 VAL A O 1
ATOM 1777 N N . ARG A 1 215 ? 8.271 10.157 7.436 1.00 96.69 215 ARG A N 1
ATOM 1778 C CA . ARG A 1 215 ? 9.056 10.990 6.513 1.00 96.69 215 ARG A CA 1
ATOM 1779 C C . ARG A 1 215 ? 10.327 10.279 6.043 1.00 96.69 215 ARG A C 1
ATOM 1781 O O . ARG A 1 215 ? 10.612 10.272 4.846 1.00 96.69 215 ARG A O 1
ATOM 1788 N N . GLN A 1 216 ? 11.066 9.658 6.960 1.00 96.62 216 GLN A N 1
ATOM 1789 C CA . GLN A 1 216 ? 12.279 8.901 6.643 1.00 96.62 216 GLN A CA 1
ATOM 1790 C C . GLN A 1 216 ? 11.973 7.683 5.765 1.00 96.62 216 GLN A C 1
ATOM 1792 O O . GLN A 1 216 ? 12.644 7.474 4.757 1.00 96.62 216 GLN A O 1
ATOM 1797 N N . GLN A 1 217 ? 10.925 6.916 6.080 1.00 94.25 217 GLN A N 1
ATOM 1798 C CA . GLN A 1 217 ? 10.510 5.768 5.263 1.00 94.25 217 GLN A CA 1
ATOM 1799 C C . GLN A 1 217 ? 10.087 6.185 3.848 1.00 94.25 217 GLN A C 1
ATOM 1801 O O . GLN A 1 217 ? 10.448 5.522 2.875 1.00 94.25 217 GLN A O 1
ATOM 1806 N N . GLN A 1 218 ? 9.364 7.300 3.713 1.00 92.69 218 GLN A N 1
ATOM 1807 C CA . GLN A 1 218 ? 8.995 7.857 2.411 1.00 92.69 218 GLN A CA 1
ATOM 1808 C C . GLN A 1 218 ? 10.218 8.297 1.601 1.00 92.69 218 GLN A C 1
ATOM 1810 O O . GLN A 1 218 ? 10.254 8.099 0.387 1.00 92.69 218 GLN A O 1
ATOM 1815 N N . GLU A 1 219 ? 11.225 8.887 2.245 1.00 94.94 219 GLU A N 1
ATOM 1816 C CA . GLU A 1 219 ? 12.469 9.271 1.578 1.00 94.94 219 GLU A CA 1
ATOM 1817 C C . GLU A 1 219 ? 13.242 8.052 1.073 1.00 94.94 219 GLU A C 1
ATOM 1819 O O . GLU A 1 219 ? 13.593 8.004 -0.105 1.00 94.94 219 GLU A O 1
ATOM 1824 N N . VAL A 1 220 ? 13.420 7.036 1.921 1.00 95.19 220 VAL A N 1
ATOM 1825 C CA . VAL A 1 220 ? 14.077 5.776 1.540 1.00 95.19 220 VAL A CA 1
ATOM 1826 C C . VAL A 1 220 ? 13.359 5.120 0.360 1.00 95.19 220 VAL A C 1
ATOM 1828 O O . VAL A 1 220 ? 14.000 4.721 -0.611 1.00 95.19 220 VAL A O 1
ATOM 1831 N N . GLN A 1 221 ? 12.024 5.075 0.385 1.00 90.62 221 GLN A N 1
ATOM 1832 C CA . GLN A 1 221 ? 11.232 4.527 -0.717 1.00 90.62 221 GLN A CA 1
ATOM 1833 C C . GLN A 1 221 ? 11.433 5.317 -2.022 1.00 90.62 221 GLN A C 1
ATOM 1835 O O . GLN A 1 221 ? 11.613 4.723 -3.086 1.00 90.62 221 GLN A O 1
ATOM 1840 N N . ARG A 1 222 ? 11.447 6.657 -1.960 1.00 91.31 222 ARG A N 1
ATOM 1841 C CA . ARG A 1 222 ? 11.697 7.512 -3.135 1.00 91.31 222 ARG A CA 1
ATOM 1842 C C . ARG A 1 222 ? 13.097 7.311 -3.710 1.00 91.31 222 ARG A C 1
ATOM 1844 O O . ARG A 1 222 ? 13.245 7.297 -4.933 1.00 91.31 222 ARG A O 1
ATOM 1851 N N . GLN A 1 223 ? 14.105 7.159 -2.854 1.00 95.56 223 GLN A N 1
ATOM 1852 C CA . GLN A 1 223 ? 15.481 6.887 -3.272 1.00 95.56 223 GLN A CA 1
ATOM 1853 C C . GLN A 1 223 ? 15.584 5.525 -3.957 1.00 95.56 223 GLN A C 1
ATOM 1855 O O . GLN A 1 223 ? 16.059 5.455 -5.089 1.00 95.56 223 GLN A O 1
ATOM 1860 N N . TYR A 1 224 ? 15.020 4.482 -3.347 1.00 94.06 224 TYR A N 1
ATOM 1861 C CA . TYR A 1 224 ? 14.971 3.145 -3.933 1.00 94.06 224 TYR A CA 1
ATOM 1862 C C . TYR A 1 224 ? 14.292 3.139 -5.312 1.00 94.06 224 TYR A C 1
ATOM 1864 O O . TYR A 1 224 ? 14.826 2.593 -6.276 1.00 94.06 224 TYR A O 1
ATOM 1872 N N . GLU A 1 225 ? 13.138 3.798 -5.456 1.00 89.94 225 GLU A N 1
ATOM 1873 C CA . GLU A 1 225 ? 12.454 3.904 -6.751 1.00 89.94 225 GLU A CA 1
ATOM 1874 C C . GLU A 1 225 ? 13.284 4.642 -7.806 1.00 89.94 225 GLU A C 1
ATOM 1876 O O . GLU A 1 225 ? 13.247 4.286 -8.987 1.00 89.94 225 GLU A O 1
ATOM 1881 N N . LYS A 1 226 ? 14.021 5.683 -7.406 1.00 93.62 226 LYS A N 1
ATOM 1882 C CA . LYS A 1 226 ? 14.911 6.419 -8.306 1.00 93.62 226 LYS A CA 1
ATOM 1883 C C . LYS A 1 226 ? 16.055 5.525 -8.784 1.00 93.62 226 LYS A C 1
ATOM 1885 O O . LYS A 1 226 ? 16.292 5.458 -9.989 1.00 93.62 226 LYS A O 1
ATOM 1890 N N . GLU A 1 227 ? 16.691 4.799 -7.870 1.00 95.81 227 GLU A N 1
ATOM 1891 C CA . GLU A 1 227 ? 17.762 3.848 -8.180 1.00 95.81 227 GLU A CA 1
ATOM 1892 C C . GLU A 1 227 ? 17.282 2.730 -9.113 1.00 95.81 227 GLU A C 1
ATOM 1894 O O . GLU A 1 227 ? 17.958 2.416 -10.094 1.00 95.81 227 GLU A O 1
ATOM 1899 N N . GLN A 1 228 ? 16.088 2.168 -8.883 1.00 94.56 228 GLN A N 1
ATOM 1900 C CA . GLN A 1 228 ? 15.515 1.160 -9.783 1.00 94.56 228 GLN A CA 1
ATOM 1901 C C . GLN A 1 228 ? 15.288 1.719 -11.192 1.00 94.56 228 GLN A C 1
ATOM 1903 O O . GLN A 1 228 ? 15.680 1.091 -12.175 1.00 94.56 228 GLN A O 1
ATOM 1908 N N . ARG A 1 229 ? 14.738 2.935 -11.316 1.00 92.12 229 ARG A N 1
ATOM 1909 C CA . ARG A 1 229 ? 14.544 3.583 -12.626 1.00 92.12 229 ARG A CA 1
ATOM 1910 C C . ARG A 1 229 ? 15.868 3.860 -13.338 1.00 92.12 229 ARG A C 1
ATOM 1912 O O . ARG A 1 229 ? 15.937 3.751 -14.560 1.00 92.12 229 ARG A O 1
ATOM 1919 N N . GLU A 1 230 ? 16.909 4.255 -12.611 1.00 95.50 230 GLU A N 1
ATOM 1920 C CA . GLU A 1 230 ? 18.246 4.462 -13.181 1.00 95.50 230 GLU A CA 1
ATOM 1921 C C . GLU A 1 230 ? 18.855 3.140 -13.653 1.00 95.50 230 GLU A C 1
ATOM 1923 O O . GLU A 1 230 ? 19.329 3.048 -14.787 1.00 95.50 230 GLU A O 1
ATOM 1928 N N . LYS A 1 231 ? 18.741 2.084 -12.843 1.00 96.62 231 LYS A N 1
ATOM 1929 C CA . LYS A 1 231 ? 19.179 0.733 -13.198 1.00 96.62 231 LYS A CA 1
ATOM 1930 C C . LYS A 1 231 ? 18.478 0.211 -14.454 1.00 96.62 231 LYS A C 1
ATOM 1932 O O . LYS A 1 231 ? 19.141 -0.324 -15.340 1.00 96.62 231 LYS A O 1
ATOM 1937 N N . GLU A 1 232 ? 17.165 0.401 -14.571 1.00 95.06 232 GLU A N 1
ATOM 1938 C CA . GLU A 1 232 ? 16.397 0.031 -15.767 1.00 95.06 232 GLU A CA 1
ATOM 1939 C C . GLU A 1 232 ? 16.879 0.774 -17.018 1.00 95.06 232 GLU A C 1
ATOM 1941 O O . GLU A 1 232 ? 17.032 0.160 -18.075 1.00 95.06 232 GLU A O 1
ATOM 1946 N N . LYS A 1 233 ? 17.170 2.078 -16.911 1.00 95.06 233 LYS A N 1
ATOM 1947 C CA . LYS A 1 233 ? 17.710 2.869 -18.029 1.00 95.06 233 LYS A CA 1
ATOM 1948 C C . LYS A 1 233 ? 19.069 2.350 -18.485 1.00 95.06 233 LYS A C 1
ATOM 1950 O O . LYS A 1 233 ? 19.265 2.168 -19.684 1.00 95.06 233 LYS A O 1
ATOM 1955 N N . ILE A 1 234 ? 19.975 2.069 -17.546 1.00 96.94 234 ILE A N 1
ATOM 1956 C CA . ILE A 1 234 ? 21.299 1.509 -17.854 1.00 96.94 234 ILE A CA 1
ATOM 1957 C C . ILE A 1 234 ? 21.141 0.149 -18.544 1.00 96.94 234 ILE A C 1
ATOM 1959 O O . ILE A 1 234 ? 21.747 -0.097 -19.582 1.00 96.94 234 ILE A O 1
ATOM 1963 N N . GLN A 1 235 ? 20.272 -0.724 -18.027 1.00 95.81 235 GLN A N 1
ATOM 1964 C CA . GLN A 1 235 ? 20.014 -2.029 -18.641 1.00 95.81 235 GLN A CA 1
ATOM 1965 C C . GLN A 1 235 ? 19.436 -1.916 -20.054 1.00 95.81 235 GLN A C 1
ATOM 1967 O O . GLN A 1 235 ? 19.789 -2.708 -20.928 1.00 95.81 235 GLN A O 1
ATOM 1972 N N . GLN A 1 236 ? 18.546 -0.952 -20.294 1.00 96.00 236 GLN A N 1
ATOM 1973 C CA . GLN A 1 236 ? 18.007 -0.692 -21.627 1.00 96.00 236 GLN A CA 1
ATOM 1974 C C . GLN A 1 236 ? 19.101 -0.206 -22.579 1.00 96.00 236 GLN A C 1
ATOM 1976 O O . GLN A 1 236 ? 19.214 -0.752 -23.672 1.00 96.00 236 GLN A O 1
ATOM 1981 N N . GLN A 1 237 ? 19.941 0.740 -22.153 1.00 96.31 237 GLN A N 1
ATOM 1982 C CA . GLN A 1 237 ? 21.085 1.215 -22.941 1.00 96.31 237 GLN A CA 1
ATOM 1983 C C . GLN A 1 237 ? 22.034 0.067 -23.297 1.00 96.31 237 GLN A C 1
ATOM 1985 O O . GLN A 1 237 ? 22.306 -0.157 -24.469 1.00 96.31 237 GLN A O 1
ATOM 1990 N N . MET A 1 238 ? 22.412 -0.767 -22.323 1.00 96.62 238 MET A N 1
ATOM 1991 C CA . MET A 1 238 ? 23.252 -1.943 -22.574 1.00 96.62 238 MET A CA 1
ATOM 1992 C C . MET A 1 238 ? 22.636 -2.920 -23.585 1.00 96.62 238 MET A C 1
ATOM 1994 O O . MET A 1 238 ? 23.361 -3.560 -24.347 1.00 96.62 238 MET A O 1
ATOM 1998 N N . LYS A 1 239 ? 21.305 -3.085 -23.588 1.00 97.06 239 LYS A N 1
ATOM 1999 C CA . LYS A 1 239 ? 20.615 -3.926 -24.579 1.00 97.06 239 LYS A CA 1
ATOM 2000 C C . LYS A 1 239 ? 20.705 -3.321 -25.978 1.00 97.06 239 LYS A C 1
ATOM 2002 O O . LYS A 1 239 ? 20.973 -4.069 -26.915 1.00 97.06 239 LYS A O 1
ATOM 2007 N N . TYR A 1 240 ? 20.522 -2.008 -26.108 1.00 97.06 240 TYR A N 1
ATOM 2008 C CA . TYR A 1 240 ? 20.680 -1.311 -27.385 1.00 97.06 240 TYR A CA 1
ATOM 2009 C C . TYR A 1 240 ? 22.117 -1.405 -27.904 1.00 97.06 240 TYR A C 1
ATOM 2011 O O . TYR A 1 240 ? 22.303 -1.824 -29.041 1.00 97.06 240 TYR A O 1
ATOM 2019 N N . ASP A 1 241 ? 23.121 -1.162 -27.060 1.00 96.81 241 ASP A N 1
ATOM 2020 C CA . ASP A 1 241 ? 24.534 -1.246 -27.451 1.00 96.81 241 ASP A CA 1
ATOM 2021 C C . ASP A 1 241 ? 24.913 -2.656 -27.928 1.00 96.81 241 ASP A C 1
ATOM 2023 O O . ASP A 1 241 ? 25.656 -2.832 -28.894 1.00 96.81 241 ASP A O 1
ATOM 2027 N N . ARG A 1 242 ? 24.387 -3.698 -27.267 1.00 95.62 242 ARG A N 1
ATOM 2028 C CA . ARG A 1 242 ? 24.586 -5.094 -27.693 1.00 95.62 242 ARG A CA 1
ATOM 2029 C C . ARG A 1 242 ? 23.953 -5.370 -29.054 1.00 95.62 242 ARG A C 1
ATOM 2031 O O . ARG A 1 242 ? 24.567 -6.044 -29.877 1.00 95.62 242 ARG A O 1
ATOM 2038 N N . GLN A 1 243 ? 22.743 -4.863 -29.288 1.00 96.00 243 GLN A N 1
ATOM 2039 C CA . GLN A 1 243 ? 22.061 -5.010 -30.574 1.00 96.00 243 GLN A CA 1
ATOM 2040 C C . GLN A 1 243 ? 22.807 -4.261 -31.681 1.00 96.00 243 GLN A C 1
ATOM 2042 O O . GLN A 1 243 ? 23.032 -4.827 -32.747 1.00 96.00 243 GLN A O 1
ATOM 2047 N N . GLU A 1 244 ? 23.268 -3.041 -31.417 1.00 95.06 244 GLU A N 1
ATOM 2048 C CA . GLU A 1 244 ? 24.050 -2.254 -32.369 1.00 95.06 244 GLU A CA 1
ATOM 2049 C C . GLU A 1 244 ? 25.353 -2.971 -32.748 1.00 95.06 244 GLU A C 1
ATOM 2051 O O . GLU A 1 244 ? 25.619 -3.174 -33.933 1.00 95.06 244 GLU A O 1
ATOM 2056 N N . ARG A 1 245 ? 26.108 -3.472 -31.759 1.00 92.12 245 ARG A N 1
ATOM 2057 C CA . ARG A 1 245 ? 27.330 -4.260 -32.003 1.00 92.12 245 ARG A CA 1
ATOM 2058 C C . ARG A 1 245 ? 27.074 -5.525 -32.817 1.00 92.12 245 ARG A C 1
ATOM 2060 O O . ARG A 1 245 ? 27.916 -5.886 -33.623 1.00 92.12 245 ARG A O 1
ATOM 2067 N N . SER A 1 246 ? 25.922 -6.176 -32.645 1.00 93.19 246 SER A N 1
ATOM 2068 C CA . SER A 1 246 ? 25.573 -7.367 -33.435 1.00 93.19 246 SER A CA 1
ATOM 2069 C C . SER A 1 246 ? 25.253 -7.062 -34.905 1.00 93.19 246 SER A C 1
ATOM 2071 O O . SER A 1 246 ? 25.395 -7.935 -35.759 1.00 93.19 246 SER A O 1
ATOM 2073 N N . LEU A 1 247 ? 24.820 -5.832 -35.212 1.00 92.12 247 LEU A N 1
ATOM 2074 C CA . LEU A 1 247 ? 24.483 -5.397 -36.572 1.00 92.12 247 LEU A CA 1
ATOM 2075 C C . LEU A 1 247 ? 25.698 -4.869 -37.333 1.00 92.12 247 LEU A C 1
ATOM 2077 O O . LEU A 1 247 ? 25.762 -4.992 -38.561 1.00 92.12 247 LEU A O 1
ATOM 2081 N N . VAL A 1 248 ? 26.664 -4.287 -36.621 1.00 89.00 248 VAL A N 1
ATOM 2082 C CA . VAL A 1 248 ? 27.963 -3.949 -37.196 1.00 89.00 248 VAL A CA 1
ATOM 2083 C C . VAL A 1 248 ? 28.675 -5.266 -37.485 1.00 89.00 248 VAL A C 1
ATOM 2085 O O . VAL A 1 248 ? 29.301 -5.842 -36.604 1.00 89.00 248 VAL A O 1
ATOM 2088 N N . LYS A 1 249 ? 28.555 -5.762 -38.728 1.00 77.94 249 LYS A N 1
ATOM 2089 C CA . LYS A 1 249 ? 29.366 -6.887 -39.210 1.00 77.94 249 LYS A CA 1
ATOM 2090 C C . LYS A 1 249 ? 30.806 -6.572 -38.844 1.00 77.94 249 LYS A C 1
ATOM 2092 O O . LYS A 1 249 ? 31.329 -5.561 -39.323 1.00 77.94 249 LYS A O 1
ATOM 2097 N N . GLU A 1 250 ? 31.401 -7.397 -37.987 1.00 72.94 250 GLU A N 1
ATOM 2098 C CA . GLU A 1 250 ? 32.820 -7.316 -37.688 1.00 72.94 250 GLU A CA 1
ATOM 2099 C C . GLU A 1 250 ? 33.516 -7.363 -39.045 1.00 72.94 250 GLU A C 1
ATOM 2101 O O . GLU A 1 250 ? 33.510 -8.372 -39.750 1.00 72.94 250 GLU A O 1
ATOM 2106 N N . LYS A 1 251 ? 34.022 -6.209 -39.496 1.00 72.00 251 LYS A N 1
ATOM 2107 C CA . LYS A 1 251 ? 35.064 -6.222 -40.504 1.00 72.00 251 LYS A CA 1
ATOM 2108 C C . LYS A 1 251 ? 36.181 -6.908 -39.762 1.00 72.00 251 LYS A C 1
ATOM 2110 O O . LYS A 1 251 ? 36.826 -6.237 -38.955 1.00 72.00 251 LYS A O 1
ATOM 2115 N N . ASP A 1 252 ? 36.310 -8.220 -39.970 1.00 67.88 252 ASP A N 1
ATOM 2116 C CA . ASP A 1 252 ? 37.448 -8.998 -39.516 1.00 67.88 252 ASP A CA 1
ATOM 2117 C C . ASP A 1 252 ? 38.640 -8.127 -39.835 1.00 67.88 252 ASP A C 1
ATOM 2119 O O . ASP A 1 252 ? 38.957 -7.857 -41.003 1.00 67.88 252 ASP A O 1
ATOM 2123 N N . SER A 1 253 ? 39.191 -7.533 -38.781 1.00 68.06 253 SER A N 1
ATOM 2124 C CA . SER A 1 253 ? 40.382 -6.741 -38.922 1.00 68.06 253 SER A CA 1
ATOM 2125 C C . SER A 1 253 ? 41.369 -7.802 -39.324 1.00 68.06 253 SER A C 1
ATOM 2127 O O . SER A 1 253 ? 41.749 -8.619 -38.489 1.00 68.06 253 SER A O 1
ATOM 2129 N N . LYS A 1 254 ? 41.670 -7.880 -40.627 1.00 70.88 254 LYS A N 1
ATOM 2130 C CA . LYS A 1 254 ? 42.783 -8.673 -41.112 1.00 70.88 254 LYS A CA 1
ATOM 2131 C C . LYS A 1 254 ? 43.943 -8.131 -40.312 1.00 70.88 254 LYS A C 1
ATOM 2133 O O . LYS A 1 254 ? 44.401 -7.017 -40.570 1.00 70.88 254 LYS A O 1
ATOM 2138 N N . ALA A 1 255 ? 44.305 -8.859 -39.263 1.00 69.56 255 ALA A N 1
ATOM 2139 C CA . ALA A 1 255 ? 45.531 -8.636 -38.557 1.00 69.56 255 ALA A CA 1
ATOM 2140 C C . ALA A 1 255 ? 46.563 -8.803 -39.659 1.00 69.56 255 ALA A C 1
ATOM 2142 O O . ALA A 1 255 ? 46.818 -9.910 -40.127 1.00 69.56 255 ALA A O 1
ATOM 2143 N N . ASN A 1 256 ? 47.048 -7.682 -40.190 1.00 71.19 256 ASN A N 1
ATOM 2144 C CA . ASN A 1 256 ? 48.303 -7.728 -40.898 1.00 71.19 256 ASN A CA 1
ATOM 2145 C C . ASN A 1 256 ? 49.239 -8.354 -39.879 1.00 71.19 256 ASN A C 1
ATOM 2147 O O . ASN A 1 256 ? 49.300 -7.846 -38.754 1.00 71.19 256 ASN A O 1
ATOM 2151 N N . ASP A 1 257 ? 49.883 -9.460 -40.249 1.00 72.44 257 ASP A N 1
ATOM 2152 C CA . ASP A 1 257 ? 50.999 -10.015 -39.501 1.00 72.44 257 ASP A CA 1
ATOM 2153 C C . ASP A 1 257 ? 52.040 -8.900 -39.387 1.00 72.44 257 ASP A C 1
ATOM 2155 O O . ASP A 1 257 ? 52.936 -8.729 -40.216 1.00 72.44 257 ASP A O 1
ATOM 2159 N N . LEU A 1 258 ? 51.870 -8.055 -38.373 1.00 68.00 258 LEU A N 1
ATOM 2160 C CA . LEU A 1 258 ? 52.893 -7.177 -37.873 1.00 68.00 258 LEU A CA 1
ATOM 2161 C C . LEU A 1 258 ? 53.932 -8.166 -37.393 1.00 68.00 258 LEU A C 1
ATOM 2163 O O . LEU A 1 258 ? 53.733 -8.802 -36.361 1.00 68.00 258 LEU A O 1
ATOM 2167 N N . GLN A 1 259 ? 54.980 -8.356 -38.197 1.00 70.44 259 GLN A N 1
ATOM 2168 C CA . GLN A 1 259 ? 56.152 -9.112 -37.796 1.00 70.44 259 GLN A CA 1
ATOM 2169 C C . GLN A 1 259 ? 56.572 -8.560 -36.438 1.00 70.44 259 GLN A C 1
ATOM 2171 O O . GLN A 1 259 ? 57.152 -7.476 -36.345 1.00 70.44 259 GLN A O 1
ATOM 2176 N N . PHE A 1 260 ? 56.196 -9.274 -35.379 1.00 55.28 260 PHE A N 1
ATOM 2177 C CA . PHE A 1 260 ? 56.489 -8.917 -34.005 1.00 55.28 260 PHE A CA 1
ATOM 2178 C C . PHE A 1 260 ? 57.940 -9.315 -33.768 1.00 55.28 260 PHE A C 1
ATOM 2180 O O . PHE A 1 260 ? 58.277 -10.327 -33.169 1.00 55.28 260 PHE A O 1
ATOM 2187 N N . GLY A 1 261 ? 58.811 -8.514 -34.357 1.00 71.62 261 GLY A N 1
ATOM 2188 C CA . GLY A 1 261 ? 60.238 -8.525 -34.169 1.00 71.62 261 GLY A CA 1
ATOM 2189 C C . GLY A 1 261 ? 60.639 -7.069 -34.184 1.00 71.62 261 GLY A C 1
ATOM 2190 O O . GLY A 1 261 ? 60.453 -6.379 -35.188 1.00 71.62 261 GLY A O 1
ATOM 2191 N N . ALA A 1 262 ? 61.169 -6.576 -33.065 1.00 70.56 262 ALA A N 1
ATOM 2192 C CA . ALA A 1 262 ? 61.925 -5.339 -33.110 1.00 70.56 262 ALA A CA 1
ATOM 2193 C C . ALA A 1 262 ? 62.919 -5.485 -34.271 1.00 70.56 262 ALA A C 1
ATOM 2195 O O . ALA A 1 262 ? 63.668 -6.463 -34.316 1.00 70.56 262 ALA A O 1
ATOM 2196 N N . LYS A 1 263 ? 62.904 -4.560 -35.239 1.00 68.38 263 LYS A N 1
ATOM 2197 C CA . LYS A 1 263 ? 63.988 -4.445 -36.221 1.00 68.38 263 LYS A CA 1
ATOM 2198 C C . LYS A 1 263 ? 65.227 -3.996 -35.452 1.00 68.38 263 LYS A C 1
ATOM 2200 O O . LYS A 1 263 ? 65.587 -2.821 -35.474 1.00 68.38 263 LYS A O 1
ATOM 2205 N N . VAL A 1 264 ? 65.827 -4.921 -34.707 1.00 75.44 264 VAL A N 1
ATOM 2206 C CA . VAL A 1 264 ? 67.085 -4.717 -34.008 1.00 75.44 264 VAL A CA 1
ATOM 2207 C C . VAL A 1 264 ? 68.129 -4.631 -35.105 1.00 75.44 264 VAL A C 1
ATOM 2209 O O . VAL A 1 264 ? 68.622 -5.640 -35.602 1.00 75.44 264 VAL A O 1
ATOM 2212 N N . LYS A 1 265 ? 68.407 -3.406 -35.550 1.00 77.31 265 LYS A N 1
ATOM 2213 C CA . LYS A 1 265 ? 69.561 -3.145 -36.399 1.00 77.31 265 LYS A CA 1
ATOM 2214 C C . LYS A 1 265 ? 70.794 -3.421 -35.552 1.00 77.31 265 LYS A C 1
ATOM 2216 O O . LYS A 1 265 ? 70.981 -2.787 -34.514 1.00 77.31 265 LYS A O 1
ATOM 2221 N N . THR A 1 266 ? 71.610 -4.384 -35.959 1.00 77.75 266 THR A N 1
ATOM 2222 C CA . THR A 1 266 ? 72.896 -4.639 -35.306 1.00 77.75 266 THR A CA 1
ATOM 2223 C C . THR A 1 266 ? 73.829 -3.442 -35.520 1.00 77.75 266 THR A C 1
ATOM 2225 O O . THR A 1 266 ? 73.701 -2.712 -36.504 1.00 77.75 266 THR A O 1
ATOM 2228 N N . CYS A 1 267 ? 74.783 -3.213 -34.610 1.00 69.44 267 CYS A N 1
ATOM 2229 C CA . CYS A 1 267 ? 75.750 -2.106 -34.719 1.00 69.44 267 CYS A CA 1
ATOM 2230 C C . CYS A 1 267 ? 76.539 -2.118 -36.044 1.00 69.44 267 CYS A C 1
ATOM 2232 O O . CYS A 1 267 ? 76.962 -1.067 -36.519 1.00 69.44 267 CYS A O 1
ATOM 2234 N N . GLU A 1 268 ? 76.674 -3.290 -36.666 1.00 71.50 268 GLU A N 1
ATOM 2235 C CA . GLU A 1 268 ? 77.243 -3.473 -38.005 1.00 71.50 268 GLU A CA 1
ATOM 2236 C C . GLU A 1 268 ? 76.377 -2.821 -39.091 1.00 71.50 268 GLU A C 1
ATOM 2238 O O . GLU A 1 268 ? 76.887 -2.100 -39.943 1.00 71.50 268 GLU A O 1
ATOM 2243 N N . GLN A 1 269 ? 75.052 -2.985 -39.016 1.00 77.19 269 GLN A N 1
ATOM 2244 C CA . GLN A 1 269 ? 74.096 -2.348 -39.931 1.00 77.19 269 GLN A CA 1
ATOM 2245 C C . GLN A 1 269 ? 73.972 -0.833 -39.711 1.00 77.19 269 GLN A C 1
ATOM 2247 O O . GLN A 1 269 ? 73.465 -0.124 -40.578 1.00 77.19 269 GLN A O 1
ATOM 2252 N N . LEU A 1 270 ? 74.429 -0.331 -38.561 1.00 78.94 270 LEU A N 1
ATOM 2253 C CA . LEU A 1 270 ? 74.546 1.100 -38.269 1.00 78.94 270 LEU A CA 1
ATOM 2254 C C . LEU A 1 270 ? 75.913 1.681 -38.671 1.00 78.94 270 LEU A C 1
ATOM 2256 O O . LEU A 1 270 ? 76.164 2.856 -38.419 1.00 78.94 270 LEU A O 1
ATOM 2260 N N . GLY A 1 271 ? 76.798 0.889 -39.290 1.00 75.88 271 GLY A N 1
ATOM 2261 C CA . GLY A 1 271 ? 78.107 1.356 -39.752 1.00 75.88 271 GLY A CA 1
ATOM 2262 C C . GLY A 1 271 ? 79.102 1.654 -38.627 1.00 75.88 271 GLY A C 1
ATOM 2263 O O . GLY A 1 271 ? 80.114 2.313 -38.864 1.00 75.88 271 GLY A O 1
ATOM 2264 N N . ILE A 1 272 ? 78.852 1.172 -37.403 1.00 77.75 272 ILE A N 1
ATOM 2265 C CA . ILE A 1 272 ? 79.770 1.349 -36.273 1.00 77.75 272 ILE A CA 1
ATOM 2266 C C . ILE A 1 272 ? 80.870 0.296 -36.396 1.00 77.75 272 ILE A C 1
ATOM 2268 O O . ILE A 1 272 ? 80.833 -0.773 -35.785 1.00 77.75 272 ILE A O 1
ATOM 2272 N N . ASN A 1 273 ? 81.846 0.602 -37.242 1.00 66.62 273 ASN A N 1
ATOM 2273 C CA . ASN A 1 273 ? 83.028 -0.214 -37.448 1.00 66.62 273 ASN A CA 1
ATOM 2274 C C . ASN A 1 273 ? 83.862 -0.176 -36.156 1.00 66.62 273 ASN A C 1
ATOM 2276 O O . ASN A 1 273 ? 84.441 0.860 -35.819 1.00 66.62 273 ASN A O 1
ATOM 2280 N N . LYS A 1 274 ? 83.888 -1.278 -35.391 1.00 62.78 274 LYS A N 1
ATOM 2281 C CA . LYS A 1 274 ? 84.760 -1.430 -34.213 1.00 62.78 274 LYS A CA 1
ATOM 2282 C C . LYS A 1 274 ? 86.200 -1.568 -34.692 1.00 62.78 274 LYS A C 1
ATOM 2284 O O . LYS A 1 274 ? 86.772 -2.654 -34.681 1.00 62.78 274 LYS A O 1
ATOM 2289 N N . ASN A 1 275 ? 86.776 -0.457 -35.136 1.00 63.03 275 ASN A N 1
ATOM 2290 C CA . ASN A 1 275 ? 88.178 -0.414 -35.478 1.00 63.03 275 ASN A CA 1
ATOM 2291 C C . ASN A 1 275 ? 88.969 -0.492 -34.170 1.00 63.03 275 ASN A C 1
ATOM 2293 O O . ASN A 1 275 ? 88.864 0.362 -33.287 1.00 63.03 275 ASN A O 1
ATOM 2297 N N . THR A 1 276 ? 89.680 -1.601 -34.030 1.00 56.44 276 THR A N 1
ATOM 2298 C CA . THR A 1 276 ? 90.482 -2.008 -32.885 1.00 56.44 276 THR A CA 1
ATOM 2299 C C . THR A 1 276 ? 91.555 -0.969 -32.581 1.00 56.44 276 THR A C 1
ATOM 2301 O O . THR A 1 276 ? 92.646 -0.993 -33.150 1.00 56.44 276 THR A O 1
ATOM 2304 N N . GLY A 1 277 ? 91.259 -0.067 -31.646 1.00 54.69 277 GLY A N 1
ATOM 2305 C CA . GLY A 1 277 ? 92.264 0.738 -30.965 1.00 54.69 277 GLY A CA 1
ATOM 2306 C C . GLY A 1 277 ? 93.099 -0.155 -30.052 1.00 54.69 277 GLY A C 1
ATOM 2307 O O . GLY A 1 277 ? 92.771 -0.339 -28.883 1.00 54.69 277 GLY A O 1
ATOM 2308 N N . LYS A 1 278 ? 94.163 -0.736 -30.608 1.00 56.25 278 LYS A N 1
ATOM 2309 C CA . LYS A 1 278 ? 95.242 -1.414 -29.886 1.00 56.25 278 LYS A CA 1
ATOM 2310 C C . LYS A 1 278 ? 95.943 -0.353 -29.021 1.00 56.25 278 LYS A C 1
ATOM 2312 O O . LYS A 1 278 ? 96.711 0.447 -29.545 1.00 56.25 278 LYS A O 1
ATOM 2317 N N . ARG A 1 279 ? 95.622 -0.276 -27.726 1.00 54.06 279 ARG A N 1
ATOM 2318 C CA . ARG A 1 279 ? 96.400 0.524 -26.767 1.00 54.06 279 ARG A CA 1
ATOM 2319 C C . ARG A 1 279 ? 97.570 -0.326 -26.282 1.00 54.06 279 ARG A C 1
ATOM 2321 O O . ARG A 1 279 ? 97.343 -1.407 -25.742 1.00 54.06 279 ARG A O 1
ATOM 2328 N N . GLY A 1 280 ? 98.779 0.147 -26.577 1.00 52.09 280 GLY A N 1
ATOM 2329 C CA . GLY A 1 280 ? 99.995 -0.220 -25.854 1.00 52.09 280 GLY A CA 1
ATOM 2330 C C . GLY A 1 280 ? 100.104 0.545 -24.546 1.00 52.09 280 GLY A C 1
ATOM 2331 O O . GLY A 1 280 ? 99.323 1.511 -24.366 1.00 52.09 280 GLY A O 1
#

Foldseek 3Di:
DDDPDPDDKDKWKFFDPDDVVVVVVVVVCVVQVWDWDDDPPTITIITHDDPVCPVVVVVVVVVQVPPPCVPGGPRPDPPVVVVVVVVVSLLVVLQVQLLVLLVVLCVPDDLVLSLQQLVVVLVLLVVCVVCVPPQVSQKAFCPPPCCVPRHVVGPCSVVSLVSQQWDDDPRMTGHDPVSNVSNVSCSLVSVLSSLLSVLVVVHDVSNVVSVVVNVVVVVVVVVVVVVVVVVVVVVVVVVVVVVVVVPPDPPPPPPPPPVPDDPPQDVVNVVVPPPDPPDD

pLDDT: mean 79.76, std 20.7, range [21.33, 98.62]

Secondary structure (DSSP, 8-state):
----------EEEEE-S-THHHHHHHHHHHTTTPEEEE-STTEEEEE--STTHHHHHHHHHHHHHHSS-TTS------HHHHHHHHHHHHHHHHHHHHHHHHHHHHHHS-HHHHHHHHHHHHHHHHHHHH-TT-HHHHEEETTSHHHHHHTTTSTTHHHHHHHTTPEEETTEEE--GGGHHHHHHHHHHHHHHHHHHHHHHH-HHHHHHHHHHHHHHHHHHHHHHHHHHHHHHHHHHHHHHHHHHHHS------------S-----TTTTT---------

Sequence (280 aa):
MEILTNHPEIKVYLYNSHSKHIQNLSNLVQNYKIKIFSQNHQRILIQIKSLTIYQDIFIILQIIKKNKYNEIWKITLKANEFVRIQQLLIKMISSNQTKSLLEVIEKNEDPSAFADALGLLEKLITNIINNPNEDKFKHIKMTVKTLATRLFNIKQMAELLTSLGFIQLDQEFYLPDEELVKLLENFNTIKWQHILAQGRVDGPQQYQKAQEIVRQQQEVQRQYEKEQREKEKIQQQMKYDRQERSLVKEKDSKANDLQFGAKVKTCEQLGINKNTGKRG